Protein AF-A0AAP6AZI1-F1 (afdb_monomer_lite)

Organism: Escherichia coli (NCBI:txid562)

Sequence (186 aa):
MKKYEYMSCFVRDVAAFRSNFESEELLKPLFNHDKGDTVEFVISVPEKRVEDYGDIVRKEFVDIIQSHVMTINNKLWKKYVKQAMTGATLYIGFDINTGEMVDPEDERDTILKSSRQEFVRTTTFDSFQPYYYVERLYSGAKEIGNINGFNVWFNKRGFYFYWNEETEFLIESWLTFPAYPYGWFK

Structure (mmCIF, N/CA/C/O backbone):
data_AF-A0AAP6AZI1-F1
#
_entry.id   AF-A0AAP6AZI1-F1
#
loop_
_atom_site.group_PDB
_atom_site.id
_atom_site.type_symbol
_atom_site.label_atom_id
_atom_site.label_alt_id
_atom_site.label_comp_id
_atom_site.label_asym_id
_atom_site.label_entity_id
_atom_site.label_seq_id
_atom_site.pdbx_PDB_ins_code
_atom_site.Cartn_x
_atom_site.Cartn_y
_atom_site.Cartn_z
_atom_site.occupancy
_atom_site.B_iso_or_equiv
_atom_site.auth_seq_id
_atom_site.auth_comp_id
_atom_site.auth_asym_id
_atom_site.auth_atom_id
_atom_site.pdbx_PDB_model_num
ATOM 1 N N . MET A 1 1 ? 38.713 -16.487 -4.602 1.00 37.03 1 MET A N 1
ATOM 2 C CA . MET A 1 1 ? 37.645 -15.496 -4.850 1.00 37.03 1 MET A CA 1
ATOM 3 C C . MET A 1 1 ? 37.935 -14.862 -6.206 1.00 37.03 1 MET A C 1
ATOM 5 O O . MET A 1 1 ? 38.980 -14.238 -6.334 1.00 37.03 1 MET A O 1
ATOM 9 N N . LYS A 1 2 ? 37.132 -15.134 -7.245 1.00 36.94 2 LYS A N 1
ATOM 10 C CA . LYS A 1 2 ? 37.328 -14.507 -8.565 1.00 36.94 2 LYS A CA 1
ATOM 11 C C . LYS A 1 2 ? 36.774 -13.081 -8.498 1.00 36.94 2 LYS A C 1
ATOM 13 O O . LYS A 1 2 ? 35.654 -12.889 -8.039 1.00 36.94 2 LYS A O 1
ATOM 18 N N . LYS A 1 3 ? 37.589 -12.097 -8.876 1.00 38.88 3 LYS A N 1
ATOM 19 C CA . LYS A 1 3 ? 37.190 -10.690 -8.996 1.00 38.88 3 LYS A CA 1
ATOM 20 C C . LYS A 1 3 ? 36.576 -10.530 -10.387 1.00 38.88 3 LYS A C 1
ATOM 22 O O . LYS A 1 3 ? 37.264 -10.804 -11.364 1.00 38.88 3 LYS A O 1
ATOM 27 N N . TYR A 1 4 ? 35.302 -10.164 -10.464 1.00 46.62 4 TYR A N 1
ATOM 28 C CA . TYR A 1 4 ? 34.642 -9.851 -11.730 1.00 46.62 4 TYR A CA 1
ATOM 29 C C . TYR A 1 4 ? 34.800 -8.353 -11.998 1.00 46.62 4 TYR A C 1
ATOM 31 O O . TYR A 1 4 ? 34.531 -7.539 -11.114 1.00 46.62 4 TYR A O 1
ATOM 39 N N . GLU A 1 5 ? 35.276 -7.998 -13.189 1.00 47.28 5 GLU A N 1
ATOM 40 C CA . GLU A 1 5 ? 35.296 -6.618 -13.675 1.00 47.28 5 GLU A CA 1
ATOM 41 C C . GLU A 1 5 ? 34.041 -6.401 -14.520 1.00 47.28 5 GLU A C 1
ATOM 43 O O . GLU A 1 5 ? 33.834 -7.084 -15.521 1.00 47.28 5 GLU A O 1
ATOM 48 N N . TYR A 1 6 ? 33.176 -5.484 -14.088 1.00 52.47 6 TYR A N 1
ATOM 49 C CA . TYR A 1 6 ? 31.948 -5.148 -14.803 1.00 52.47 6 TYR A CA 1
ATOM 50 C C . TYR A 1 6 ? 32.219 -4.010 -15.788 1.00 52.47 6 TYR A C 1
ATOM 52 O O . TYR A 1 6 ? 32.852 -3.014 -15.434 1.00 52.47 6 TYR A O 1
ATOM 60 N N . MET A 1 7 ? 31.716 -4.143 -17.015 1.00 52.38 7 MET A N 1
ATOM 61 C CA . MET A 1 7 ? 31.763 -3.098 -18.038 1.00 52.38 7 MET A CA 1
ATOM 62 C C . MET A 1 7 ? 30.334 -2.741 -18.443 1.00 52.38 7 MET A C 1
ATOM 64 O O . MET A 1 7 ? 29.578 -3.602 -18.883 1.00 52.38 7 MET A O 1
ATOM 68 N N . SER A 1 8 ? 29.969 -1.470 -18.298 1.00 54.22 8 SER A N 1
ATOM 69 C CA . SER A 1 8 ? 28.680 -0.954 -18.762 1.00 54.22 8 SER A CA 1
ATOM 70 C C . SER A 1 8 ? 28.819 -0.483 -20.211 1.00 54.22 8 SER A C 1
ATOM 72 O O . SER A 1 8 ? 29.604 0.424 -20.490 1.00 54.22 8 SER A O 1
ATOM 74 N N . CYS A 1 9 ? 28.056 -1.074 -21.133 1.00 61.12 9 CYS A N 1
ATOM 75 C CA . CYS A 1 9 ? 28.061 -0.716 -22.555 1.00 61.12 9 CYS A CA 1
ATOM 76 C C . CYS A 1 9 ? 26.711 -0.115 -22.971 1.00 61.12 9 CYS A C 1
ATOM 78 O O . CYS A 1 9 ? 25.653 -0.631 -22.618 1.00 61.12 9 CYS A O 1
ATOM 80 N N . PHE A 1 10 ? 26.741 0.966 -23.757 1.00 55.75 10 PHE A N 1
ATOM 81 C CA . PHE A 1 10 ? 25.534 1.571 -24.324 1.00 55.75 10 PHE A CA 1
ATOM 82 C C . PHE A 1 10 ? 25.151 0.877 -25.632 1.00 55.75 10 PHE A C 1
ATOM 84 O O . PHE A 1 10 ? 25.902 0.922 -26.609 1.00 55.75 10 PHE A O 1
ATOM 91 N N . VAL A 1 11 ? 23.958 0.282 -25.673 1.00 60.56 11 VAL A N 1
ATOM 92 C CA . VAL A 1 11 ? 23.399 -0.303 -26.897 1.00 60.56 11 VAL A CA 1
ATOM 93 C C . VAL A 1 11 ? 22.875 0.819 -27.791 1.00 60.56 11 VAL A C 1
ATOM 95 O O . VAL A 1 11 ? 21.913 1.500 -27.445 1.00 60.56 11 VAL A O 1
ATOM 98 N N . ARG A 1 12 ? 23.518 1.025 -28.946 1.00 53.78 12 ARG A N 1
ATOM 99 C CA . ARG A 1 12 ? 23.125 2.069 -29.910 1.00 53.78 12 ARG A CA 1
ATOM 100 C C . ARG A 1 12 ? 21.928 1.677 -30.776 1.00 53.78 12 ARG A C 1
ATOM 102 O O . ARG A 1 12 ? 21.148 2.548 -31.140 1.00 53.78 12 ARG A O 1
ATOM 109 N N . ASP A 1 13 ? 21.784 0.390 -31.086 1.00 65.25 13 ASP A N 1
ATOM 110 C CA . ASP A 1 13 ? 20.680 -0.146 -31.886 1.00 65.25 13 ASP A CA 1
ATOM 111 C C . ASP A 1 13 ? 19.947 -1.241 -31.106 1.00 65.25 13 ASP A C 1
ATOM 113 O O . ASP A 1 13 ? 20.343 -2.408 -31.066 1.00 65.25 13 ASP A O 1
ATOM 117 N N . VAL A 1 14 ? 18.870 -0.829 -30.440 1.00 60.31 14 VAL A N 1
ATOM 118 C CA . VAL A 1 14 ? 18.062 -1.701 -29.582 1.00 60.31 14 VAL 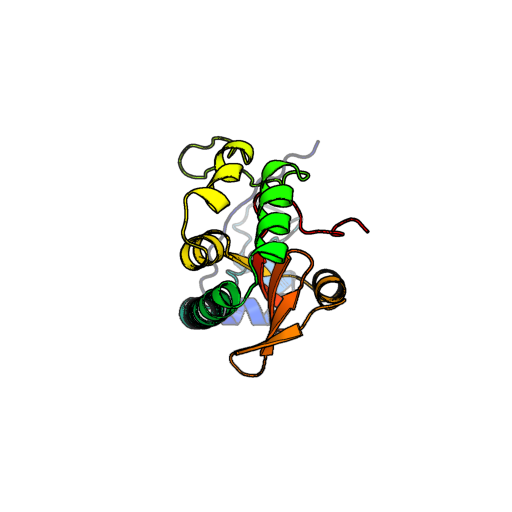A CA 1
ATOM 119 C C . VAL A 1 14 ? 17.288 -2.739 -30.401 1.00 60.31 14 VAL A C 1
ATOM 121 O O . VAL A 1 14 ? 17.044 -3.840 -29.910 1.00 60.31 14 VAL A O 1
ATOM 124 N N . ALA A 1 15 ? 16.901 -2.420 -31.640 1.00 61.66 15 ALA A N 1
ATOM 125 C CA . ALA A 1 15 ? 16.131 -3.331 -32.484 1.00 61.66 15 ALA A CA 1
ATOM 126 C C . ALA A 1 15 ? 17.011 -4.483 -32.981 1.00 61.66 15 ALA A C 1
ATOM 128 O O . ALA A 1 15 ? 16.641 -5.650 -32.824 1.00 61.66 15 ALA A O 1
ATOM 129 N N . ALA A 1 16 ? 18.207 -4.160 -33.482 1.00 67.12 16 ALA A N 1
ATOM 130 C CA . ALA A 1 16 ? 19.197 -5.158 -33.865 1.00 67.12 16 ALA A CA 1
ATOM 131 C C . ALA A 1 16 ? 19.613 -6.014 -32.661 1.00 67.12 16 ALA A C 1
ATOM 133 O O . ALA A 1 16 ? 19.648 -7.239 -32.756 1.00 67.12 16 ALA A O 1
ATOM 134 N N . PHE A 1 17 ? 19.843 -5.398 -31.499 1.00 68.25 17 PHE A N 1
ATOM 135 C CA . PHE A 1 17 ? 20.176 -6.128 -30.278 1.00 68.25 17 PHE A CA 1
ATOM 136 C C . PHE A 1 17 ? 19.091 -7.144 -29.880 1.00 68.25 17 PHE A C 1
ATOM 138 O O . PHE A 1 17 ? 19.393 -8.316 -29.673 1.00 68.25 17 PHE A O 1
ATOM 145 N N . ARG A 1 18 ? 17.816 -6.733 -29.847 1.00 65.00 18 ARG A N 1
ATOM 146 C CA . ARG A 1 18 ? 16.692 -7.626 -29.506 1.00 65.00 18 ARG A CA 1
ATOM 147 C C . ARG A 1 18 ? 16.564 -8.807 -30.459 1.00 65.00 18 ARG A C 1
ATOM 149 O O . ARG A 1 18 ? 16.303 -9.913 -30.004 1.00 65.00 18 ARG A O 1
ATOM 156 N N . SER A 1 19 ? 16.772 -8.588 -31.757 1.00 75.31 19 SER A N 1
ATOM 157 C CA . SER A 1 19 ? 16.692 -9.666 -32.753 1.00 75.31 19 SER A CA 1
ATOM 158 C C . SER A 1 19 ? 17.773 -10.741 -32.589 1.00 75.31 19 SER A C 1
ATOM 160 O O . SER A 1 19 ? 17.609 -11.843 -33.101 1.00 75.31 19 SER A O 1
ATOM 162 N N . ASN A 1 20 ? 18.848 -10.435 -31.855 1.00 71.62 20 ASN A N 1
ATOM 163 C CA . ASN A 1 20 ? 20.018 -11.296 -31.697 1.00 71.62 20 ASN A CA 1
ATOM 164 C C . ASN A 1 20 ? 20.259 -11.740 -30.242 1.00 71.62 20 ASN A C 1
ATOM 166 O O . ASN A 1 20 ? 21.249 -12.416 -29.988 1.00 71.62 20 ASN A O 1
ATOM 170 N N . PHE A 1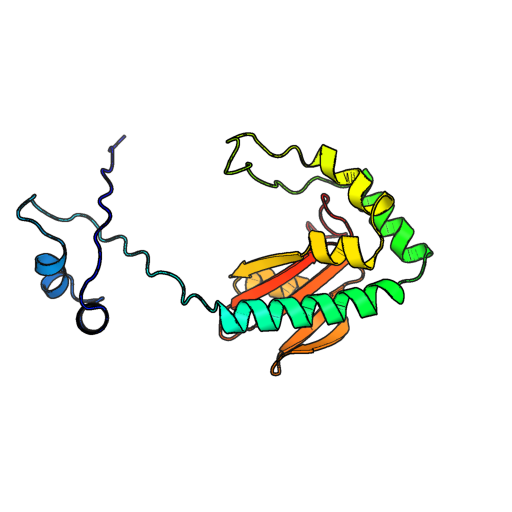 21 ? 19.381 -11.382 -29.295 1.00 68.44 21 PHE A N 1
ATOM 171 C CA . PHE A 1 21 ? 19.584 -11.517 -27.841 1.00 68.44 21 PHE A CA 1
ATOM 172 C C . PHE A 1 21 ? 19.914 -12.942 -27.357 1.00 68.44 21 PHE A C 1
ATOM 174 O O . PHE A 1 21 ? 20.555 -13.112 -26.325 1.00 68.44 21 PHE A O 1
ATOM 181 N N . GLU A 1 22 ? 19.520 -13.967 -28.109 1.00 63.66 22 GLU A N 1
ATOM 182 C CA . GLU A 1 22 ? 19.756 -15.378 -27.767 1.00 63.66 22 GLU A CA 1
ATOM 183 C C . GLU A 1 22 ? 20.881 -16.024 -28.593 1.00 63.66 22 GLU A C 1
ATOM 185 O O . GLU A 1 22 ? 21.173 -17.208 -28.441 1.00 63.66 22 GLU A O 1
ATOM 190 N N . SER A 1 23 ? 21.531 -15.263 -29.477 1.00 72.12 23 SER A N 1
ATOM 191 C CA . SER A 1 23 ? 22.624 -15.748 -30.315 1.00 72.12 23 SER A CA 1
ATOM 192 C C . SER A 1 23 ? 23.944 -15.130 -29.875 1.00 72.12 23 SER A C 1
ATOM 194 O O . SER A 1 23 ? 24.319 -14.040 -30.301 1.00 72.12 23 SER A O 1
ATOM 196 N N . GLU A 1 24 ? 24.678 -15.857 -29.035 1.00 62.09 24 GLU A N 1
ATOM 197 C CA . GLU A 1 24 ? 25.991 -15.440 -28.528 1.00 62.09 24 GLU A CA 1
ATOM 198 C C . GLU A 1 24 ? 26.955 -15.041 -29.660 1.00 62.09 24 GLU A C 1
ATOM 200 O O . GLU A 1 24 ? 27.614 -14.006 -29.586 1.00 62.09 24 GLU A O 1
ATOM 205 N N . GLU A 1 25 ? 26.980 -15.816 -30.749 1.00 69.00 25 GLU A N 1
ATOM 206 C CA . GLU A 1 25 ? 27.804 -15.549 -31.936 1.00 69.00 25 GLU A CA 1
ATOM 207 C C . GLU A 1 25 ? 27.464 -14.211 -32.613 1.00 69.00 25 GLU A C 1
ATOM 209 O O . GLU A 1 25 ? 28.352 -13.539 -33.136 1.00 69.00 25 GLU A O 1
ATOM 214 N N . LEU A 1 26 ? 26.199 -13.784 -32.564 1.00 70.88 26 LEU A N 1
ATOM 215 C CA . LEU A 1 26 ? 25.750 -12.505 -33.122 1.00 70.88 26 LEU A CA 1
ATOM 216 C C . LEU A 1 26 ? 25.892 -11.345 -32.124 1.00 70.88 26 LEU A C 1
ATOM 218 O O . LEU A 1 26 ? 26.010 -10.192 -32.539 1.00 70.88 26 LEU A O 1
ATOM 222 N N . LEU A 1 27 ? 25.924 -11.630 -30.819 1.00 67.31 27 LEU A N 1
ATOM 223 C CA . LEU A 1 27 ? 26.146 -10.634 -29.769 1.00 67.31 27 LEU A CA 1
ATOM 224 C C . LEU A 1 27 ? 27.628 -10.305 -29.564 1.00 67.31 27 LEU A C 1
ATOM 226 O O . LEU A 1 27 ? 27.951 -9.153 -29.272 1.00 67.31 27 LEU A O 1
ATOM 230 N N . LYS A 1 28 ? 28.541 -11.268 -29.749 1.00 66.44 28 LYS A N 1
ATOM 231 C CA . LYS A 1 28 ? 29.993 -11.091 -29.553 1.00 66.44 28 LYS A CA 1
ATOM 232 C C . LYS A 1 28 ? 30.553 -9.818 -30.209 1.00 66.44 28 LYS A C 1
ATOM 234 O O . LYS A 1 28 ? 31.188 -9.047 -29.493 1.00 66.44 28 LYS A O 1
ATOM 239 N N . PRO A 1 29 ? 30.294 -9.507 -31.495 1.00 66.62 29 PRO A N 1
ATOM 240 C CA . PRO A 1 29 ? 30.834 -8.299 -32.128 1.00 66.62 29 PRO A CA 1
ATOM 241 C C . PRO A 1 29 ? 30.287 -6.984 -31.551 1.00 66.62 29 PRO A C 1
ATOM 243 O O . PRO A 1 29 ? 30.913 -5.940 -31.707 1.00 66.62 29 PRO A O 1
ATOM 246 N N . LEU A 1 30 ? 29.113 -7.008 -30.908 1.00 63.50 30 LEU A N 1
ATOM 247 C CA . LEU A 1 30 ? 28.467 -5.809 -30.360 1.00 63.50 30 LEU A CA 1
ATOM 248 C C . LEU A 1 30 ? 29.075 -5.369 -29.020 1.00 63.50 30 LEU A C 1
ATOM 250 O O . LEU A 1 30 ? 28.939 -4.204 -28.646 1.00 63.50 30 LEU A O 1
ATOM 254 N N . PHE A 1 31 ? 29.739 -6.285 -28.310 1.00 63.44 31 PHE A N 1
ATOM 255 C CA . PHE A 1 31 ? 30.246 -6.068 -26.950 1.00 63.44 31 PHE A CA 1
ATOM 256 C C . PHE A 1 31 ? 31.729 -6.423 -26.774 1.00 63.44 31 PHE A C 1
ATOM 258 O O . PHE A 1 31 ? 32.340 -6.014 -25.785 1.00 63.44 31 PHE A O 1
ATOM 265 N N . ASN A 1 32 ? 32.331 -7.169 -27.705 1.00 60.03 32 ASN A N 1
ATOM 266 C CA . ASN A 1 32 ? 33.747 -7.507 -27.659 1.00 60.03 32 ASN A CA 1
ATOM 267 C C . ASN A 1 32 ? 34.578 -6.429 -28.368 1.00 60.03 32 ASN A C 1
ATOM 269 O O . ASN A 1 32 ? 34.510 -6.260 -29.582 1.00 60.03 32 ASN A O 1
ATOM 273 N N . HIS A 1 33 ? 35.372 -5.694 -27.592 1.00 62.28 33 HIS A N 1
ATOM 274 C CA . HIS A 1 33 ? 36.296 -4.664 -28.075 1.00 62.28 33 HIS A CA 1
ATOM 275 C C . HIS A 1 33 ? 37.735 -5.201 -28.203 1.00 62.28 33 HIS A C 1
ATOM 277 O O . HIS A 1 33 ? 38.668 -4.547 -27.738 1.00 62.28 33 HIS A O 1
ATOM 283 N N . ASP A 1 34 ? 37.910 -6.411 -28.745 1.00 60.16 34 ASP A N 1
ATOM 284 C CA . ASP A 1 34 ? 39.195 -7.130 -28.833 1.00 60.16 34 ASP A CA 1
ATOM 285 C C . ASP A 1 34 ? 39.889 -7.352 -27.471 1.00 60.16 34 ASP A C 1
ATOM 287 O O . ASP A 1 34 ? 41.117 -7.374 -27.367 1.00 60.16 34 ASP A O 1
ATOM 291 N N . LYS A 1 35 ? 39.106 -7.517 -26.393 1.00 58.91 35 LYS A N 1
ATOM 292 C CA . LYS A 1 35 ? 39.626 -7.664 -25.016 1.00 58.91 35 LYS A CA 1
ATOM 293 C C . LYS A 1 35 ? 39.693 -9.111 -24.505 1.00 58.91 35 LYS A C 1
ATOM 295 O O . LYS A 1 35 ? 40.022 -9.317 -23.338 1.00 58.91 35 LYS A O 1
ATOM 300 N N . GLY A 1 36 ? 39.430 -10.101 -25.360 1.00 60.88 36 GLY A N 1
ATOM 301 C CA . GLY A 1 36 ? 39.500 -11.533 -25.034 1.00 60.88 36 GLY A CA 1
ATOM 302 C C . GLY A 1 36 ? 38.137 -12.233 -25.015 1.00 60.88 36 GLY A C 1
ATOM 303 O O . GLY A 1 36 ? 37.149 -11.696 -25.518 1.00 60.88 36 GLY A O 1
ATOM 304 N N . ASP A 1 37 ? 38.101 -13.448 -24.460 1.00 56.72 37 ASP A N 1
ATOM 305 C CA . ASP A 1 37 ? 36.894 -14.283 -24.401 1.00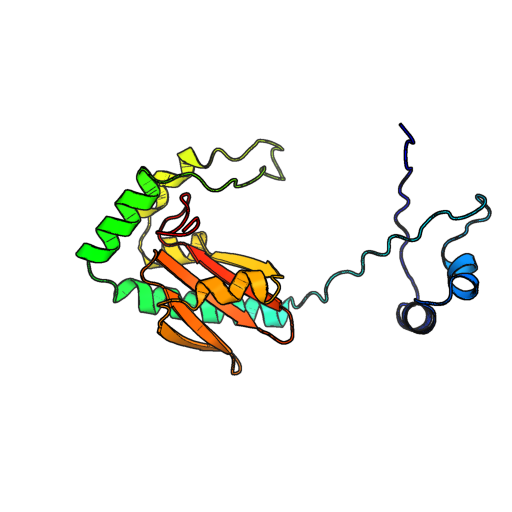 56.72 37 ASP A CA 1
ATOM 306 C C . ASP A 1 37 ? 35.881 -13.755 -23.373 1.00 56.72 37 ASP A C 1
ATOM 308 O O . ASP A 1 37 ? 36.225 -13.421 -22.236 1.00 56.72 37 ASP A O 1
ATOM 312 N N . THR A 1 38 ? 34.606 -13.700 -23.764 1.00 56.91 38 THR A N 1
ATOM 313 C CA . THR A 1 38 ? 33.499 -13.326 -22.875 1.00 56.91 38 THR A CA 1
ATOM 314 C C . THR A 1 38 ? 33.003 -14.551 -22.109 1.00 56.91 38 THR A C 1
ATOM 316 O O . THR A 1 38 ? 32.693 -15.572 -22.712 1.00 56.91 38 THR A O 1
ATOM 319 N N . VAL A 1 39 ? 32.925 -14.455 -20.777 1.00 56.28 39 VAL A N 1
ATOM 320 C CA . VAL A 1 39 ? 32.472 -15.561 -19.906 1.00 56.28 39 VAL A CA 1
ATOM 321 C C . VAL A 1 39 ? 30.961 -15.508 -19.648 1.00 56.28 39 VAL A C 1
ATOM 323 O O . VAL A 1 39 ? 30.342 -16.554 -19.485 1.00 56.28 39 VAL A O 1
ATOM 326 N N . GLU A 1 40 ? 30.368 -14.310 -19.606 1.00 53.94 40 GLU A N 1
ATOM 327 C CA . GLU A 1 40 ? 28.937 -14.095 -19.353 1.00 53.94 40 GLU A CA 1
ATOM 328 C C . GLU A 1 40 ? 28.503 -12.706 -19.857 1.00 53.94 40 GLU A C 1
ATOM 330 O O . GLU A 1 40 ? 29.272 -11.745 -19.766 1.00 53.94 40 GLU A O 1
ATOM 335 N N . PHE A 1 41 ? 27.273 -12.590 -20.368 1.00 56.69 41 PHE A N 1
ATOM 336 C CA . PHE A 1 41 ? 26.642 -11.312 -20.705 1.00 56.69 41 PHE A CA 1
ATOM 337 C C . PHE A 1 41 ? 25.584 -10.972 -19.654 1.00 56.69 41 PHE A C 1
ATOM 339 O O . PHE A 1 41 ? 24.577 -11.665 -19.539 1.00 56.69 41 PHE A O 1
ATOM 346 N N . VAL A 1 42 ? 25.777 -9.874 -18.921 1.00 50.94 42 VAL A N 1
ATOM 347 C CA . VAL A 1 42 ? 24.740 -9.301 -18.052 1.00 50.94 42 VAL A CA 1
ATOM 348 C C . VAL A 1 42 ? 24.160 -8.089 -18.762 1.00 50.94 42 VAL A C 1
ATOM 350 O O . VAL A 1 42 ? 24.805 -7.046 -18.858 1.00 50.94 42 VAL A O 1
ATOM 353 N N . ILE A 1 43 ? 22.945 -8.229 -19.288 1.00 57.56 43 ILE A N 1
ATOM 354 C CA . ILE A 1 43 ? 22.229 -7.131 -19.935 1.00 57.56 43 ILE A CA 1
ATOM 355 C C . ILE A 1 43 ? 21.137 -6.637 -18.993 1.00 57.56 43 ILE A C 1
ATOM 357 O O . ILE A 1 43 ? 20.109 -7.283 -18.808 1.00 57.56 43 ILE A O 1
ATOM 361 N N . SER A 1 44 ? 21.341 -5.445 -18.446 1.00 47.94 44 SER A N 1
ATOM 362 C CA . SER A 1 44 ? 20.293 -4.661 -17.803 1.00 47.94 44 SER A CA 1
ATOM 363 C C . SER A 1 44 ? 19.586 -3.826 -18.869 1.00 47.94 44 SER A C 1
ATOM 365 O O . SER A 1 44 ? 20.117 -2.814 -19.334 1.00 47.94 44 SER A O 1
ATOM 367 N N . VAL A 1 45 ? 18.399 -4.254 -19.291 1.00 47.09 45 VAL A N 1
ATOM 368 C CA . VAL A 1 45 ? 17.517 -3.390 -20.081 1.00 47.09 45 VAL A CA 1
ATOM 369 C C . VAL A 1 45 ? 16.949 -2.359 -19.106 1.00 47.09 45 VAL A C 1
ATOM 371 O O . VAL A 1 45 ? 16.508 -2.771 -18.033 1.00 47.09 45 VAL A O 1
ATOM 374 N N . PRO A 1 46 ? 16.951 -1.047 -19.412 1.00 43.22 46 PRO A N 1
ATOM 375 C CA . PRO A 1 46 ? 16.128 -0.132 -18.643 1.00 43.22 46 PRO A CA 1
ATOM 376 C C . PRO A 1 46 ? 14.707 -0.674 -18.731 1.00 43.22 46 PRO A C 1
ATOM 378 O O . PRO A 1 46 ? 14.138 -0.763 -19.826 1.00 43.22 46 PRO A O 1
ATOM 381 N N . GLU A 1 47 ? 14.184 -1.107 -17.584 1.00 45.62 47 GLU A N 1
ATOM 382 C CA . GLU A 1 47 ? 12.769 -1.379 -17.387 1.00 45.62 47 GLU A CA 1
ATOM 383 C C . GLU A 1 47 ? 12.032 -0.272 -18.123 1.00 45.62 47 GLU A C 1
ATOM 385 O O . GLU A 1 47 ? 12.430 0.893 -17.990 1.00 45.62 4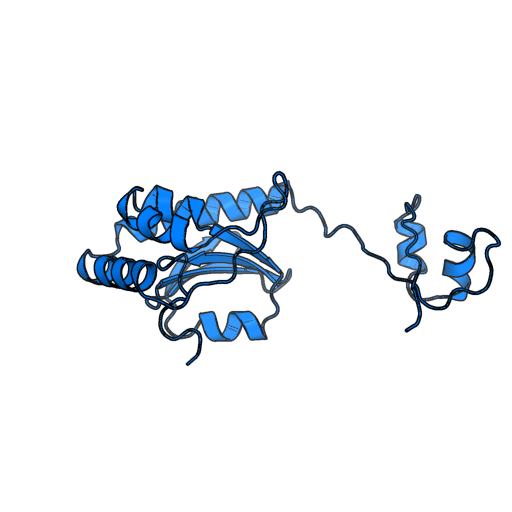7 GLU A O 1
ATOM 390 N N . LYS A 1 48 ? 11.076 -0.628 -19.000 1.00 41.25 48 LYS A N 1
ATOM 391 C CA . LYS A 1 48 ? 10.248 0.362 -19.698 1.00 41.25 48 LYS A CA 1
ATOM 392 C C . LYS A 1 48 ? 9.922 1.413 -18.653 1.00 41.25 48 LYS A C 1
ATOM 394 O O . LYS A 1 48 ? 9.208 1.106 -17.706 1.00 41.25 48 LYS A O 1
ATOM 399 N N . ARG A 1 49 ? 10.494 2.610 -18.782 1.00 44.31 49 ARG A N 1
ATOM 400 C CA . ARG A 1 49 ? 10.122 3.701 -17.909 1.00 44.31 49 ARG A CA 1
ATOM 401 C C . ARG A 1 49 ? 8.717 4.035 -18.332 1.00 44.31 49 ARG A C 1
ATOM 403 O O . ARG A 1 49 ? 8.477 4.714 -19.324 1.00 44.31 49 ARG A O 1
ATOM 410 N N . VAL A 1 50 ? 7.788 3.439 -17.610 1.00 48.47 50 VAL A N 1
ATOM 411 C CA . VAL A 1 50 ? 6.382 3.759 -17.616 1.00 48.47 50 VAL A CA 1
ATOM 412 C C . VAL A 1 50 ? 6.250 5.118 -16.913 1.00 48.47 50 VAL A C 1
ATOM 414 O O . VAL A 1 50 ? 5.501 5.239 -15.960 1.00 48.47 50 VAL A O 1
ATOM 417 N N . GLU A 1 51 ? 7.042 6.123 -17.306 1.00 49.66 51 GLU A N 1
ATOM 418 C CA . GLU A 1 51 ? 7.093 7.421 -16.620 1.00 49.66 51 GLU A CA 1
ATOM 419 C C . GLU A 1 51 ? 5.711 8.087 -16.671 1.00 49.66 51 GLU A C 1
ATOM 421 O O . GLU A 1 51 ? 5.288 8.660 -15.681 1.00 49.66 51 GLU A O 1
ATOM 426 N N . ASP A 1 52 ? 4.920 7.859 -17.727 1.00 51.94 52 ASP A N 1
ATOM 427 C CA . ASP A 1 52 ? 3.542 8.361 -17.776 1.00 51.94 52 ASP A CA 1
ATOM 428 C C . ASP A 1 52 ? 2.521 7.436 -17.087 1.00 51.94 52 ASP A C 1
ATOM 430 O O . ASP A 1 52 ? 1.656 7.901 -16.349 1.00 51.94 52 ASP A O 1
ATOM 434 N N . TYR A 1 53 ? 2.577 6.116 -17.302 1.00 56.53 53 TYR A N 1
ATOM 435 C CA . TYR A 1 53 ? 1.545 5.209 -16.766 1.00 56.53 53 TYR A CA 1
ATOM 436 C C . TYR A 1 53 ? 1.784 4.823 -15.296 1.00 56.53 53 TYR A C 1
ATOM 438 O O . TYR A 1 53 ? 0.818 4.663 -14.561 1.00 56.53 53 TYR A O 1
ATOM 446 N N . GLY A 1 54 ? 3.031 4.756 -14.825 1.00 61.62 54 GLY A N 1
ATOM 447 C CA . GLY A 1 54 ? 3.366 4.565 -13.415 1.00 61.62 54 GLY A CA 1
ATOM 448 C C . GLY A 1 54 ? 2.930 5.766 -12.584 1.00 61.62 54 GLY A C 1
ATOM 449 O O . GLY A 1 54 ? 2.299 5.584 -11.546 1.00 61.62 54 GLY A O 1
ATOM 450 N N . ASP A 1 55 ? 3.146 6.983 -13.089 1.00 75.69 55 ASP A N 1
ATOM 451 C CA . ASP A 1 55 ? 2.726 8.213 -12.415 1.00 75.69 55 ASP A CA 1
ATOM 452 C C . ASP A 1 55 ? 1.200 8.372 -12.394 1.00 75.69 55 ASP A C 1
ATOM 454 O O . ASP A 1 55 ? 0.636 8.744 -11.361 1.00 75.69 55 ASP A O 1
ATOM 458 N N . ILE A 1 56 ? 0.506 8.028 -13.490 1.00 82.31 56 ILE A N 1
ATOM 459 C CA . ILE A 1 56 ? -0.966 8.021 -13.536 1.00 82.31 56 ILE A CA 1
ATOM 460 C C . ILE A 1 56 ? -1.534 6.981 -12.564 1.00 82.31 56 ILE A C 1
ATOM 462 O O . ILE A 1 56 ? -2.358 7.326 -11.717 1.00 82.31 56 ILE A O 1
ATOM 466 N N . VAL A 1 57 ? -1.067 5.728 -12.630 1.00 89.62 57 VAL A N 1
ATOM 467 C CA . VAL A 1 57 ? -1.552 4.653 -11.748 1.00 89.62 57 VAL A CA 1
ATOM 468 C C . VAL A 1 57 ? -1.238 4.968 -10.287 1.00 89.62 57 VAL A C 1
ATOM 470 O O . VAL A 1 57 ? -2.102 4.795 -9.431 1.00 89.62 57 VAL A O 1
ATOM 473 N N . ARG A 1 58 ? -0.045 5.493 -9.983 1.00 91.44 58 ARG A N 1
ATOM 474 C CA . ARG A 1 58 ? 0.327 5.908 -8.624 1.00 91.44 58 ARG A CA 1
ATOM 475 C C . ARG A 1 58 ? -0.579 7.014 -8.112 1.00 91.44 58 ARG A C 1
ATOM 477 O O . ARG A 1 58 ? -1.032 6.937 -6.972 1.00 91.44 58 ARG A O 1
ATOM 484 N N . LYS A 1 59 ? -0.852 8.030 -8.929 1.00 93.88 59 LYS A N 1
ATOM 485 C CA . LYS A 1 59 ? -1.739 9.128 -8.546 1.00 93.88 59 LYS A CA 1
ATOM 486 C C . LYS A 1 59 ? -3.149 8.620 -8.245 1.00 93.88 59 LYS A C 1
ATOM 488 O O . LYS A 1 59 ? -3.664 8.899 -7.168 1.00 93.88 59 LYS A O 1
ATOM 493 N N . GLU A 1 60 ? -3.739 7.834 -9.144 1.00 96.38 60 GLU A N 1
ATOM 494 C CA . GLU A 1 60 ? -5.082 7.276 -8.940 1.00 96.38 60 GLU A CA 1
ATOM 495 C C . GLU A 1 60 ? -5.138 6.350 -7.718 1.00 96.38 60 GLU A C 1
ATOM 497 O O . GLU A 1 60 ? -6.076 6.418 -6.921 1.00 96.38 60 GLU A O 1
ATOM 502 N N . PHE A 1 61 ? -4.104 5.531 -7.514 1.00 97.75 61 PHE A N 1
ATOM 503 C CA . PHE A 1 61 ? -3.976 4.693 -6.327 1.00 97.75 61 PHE A CA 1
ATOM 504 C C . PHE A 1 61 ? -3.964 5.534 -5.048 1.00 97.75 61 PHE A C 1
ATOM 506 O O . PHE A 1 61 ? -4.733 5.254 -4.125 1.00 97.75 61 PHE A O 1
ATOM 513 N N . VAL A 1 62 ? -3.142 6.588 -5.003 1.00 97.38 62 VAL A N 1
ATOM 514 C CA . VAL A 1 62 ? -3.070 7.520 -3.869 1.00 97.38 62 VAL A CA 1
ATOM 515 C C . VAL A 1 62 ? -4.429 8.180 -3.617 1.00 97.38 62 VAL A C 1
ATOM 517 O O . VAL A 1 62 ? -4.889 8.187 -2.474 1.00 97.38 62 VAL A O 1
ATOM 520 N N . ASP A 1 63 ? -5.111 8.664 -4.655 1.00 97.88 63 ASP A N 1
ATOM 521 C CA . ASP A 1 63 ? -6.423 9.312 -4.532 1.00 97.88 63 ASP A CA 1
ATOM 522 C C . ASP A 1 63 ? -7.477 8.356 -3.929 1.00 97.88 63 ASP A C 1
ATOM 524 O O . ASP A 1 63 ? -8.245 8.727 -3.024 1.00 97.88 63 ASP A O 1
ATOM 528 N N . ILE A 1 64 ? -7.475 7.088 -4.361 1.00 98.62 64 ILE A N 1
ATOM 529 C CA . ILE A 1 64 ? -8.363 6.037 -3.841 1.00 98.62 64 ILE A CA 1
ATOM 530 C C . ILE A 1 64 ? -8.069 5.749 -2.363 1.00 98.62 64 ILE A C 1
ATOM 532 O O . ILE A 1 64 ? -8.987 5.762 -1.533 1.00 98.62 64 ILE A O 1
ATOM 536 N N . ILE A 1 65 ? -6.807 5.513 -1.990 1.00 98.50 65 ILE A N 1
ATOM 537 C CA . ILE A 1 65 ? -6.466 5.152 -0.603 1.00 98.50 65 ILE A CA 1
ATOM 538 C C . ILE A 1 65 ? -6.618 6.338 0.357 1.00 98.50 65 ILE A C 1
ATOM 540 O O . ILE A 1 65 ? -7.002 6.136 1.513 1.00 98.50 65 ILE A O 1
ATOM 544 N N . GLN A 1 66 ? -6.387 7.572 -0.103 1.00 98.38 66 GLN A N 1
ATOM 545 C CA . GLN A 1 66 ? -6.640 8.787 0.674 1.00 98.38 66 GLN A CA 1
ATOM 546 C C . GLN A 1 66 ? -8.132 8.970 0.953 1.00 98.38 66 GLN A C 1
ATOM 548 O O . GLN A 1 66 ? -8.513 9.357 2.059 1.00 98.38 66 GLN A O 1
ATOM 553 N N . SER A 1 67 ? -8.992 8.634 -0.006 1.00 98.38 67 SER A N 1
ATOM 554 C CA . SER A 1 67 ? -10.440 8.637 0.210 1.00 98.38 67 SER A CA 1
ATOM 555 C C . SER A 1 67 ? -10.855 7.522 1.175 1.00 98.38 67 SER A C 1
ATOM 557 O O . SER A 1 67 ? -11.582 7.757 2.145 1.00 98.38 67 SER A O 1
ATOM 559 N N . HIS A 1 68 ? -10.337 6.307 0.980 1.00 98.56 68 HIS A N 1
ATOM 560 C CA . HIS A 1 68 ? -10.702 5.158 1.804 1.00 98.56 68 HIS A CA 1
ATOM 561 C C . HIS A 1 68 ? -10.220 5.283 3.262 1.00 98.56 68 HIS A C 1
ATOM 563 O O . HIS A 1 68 ? -10.972 4.957 4.185 1.00 98.56 68 HIS A O 1
ATOM 569 N N . VAL A 1 69 ? -9.004 5.780 3.523 1.00 98.31 69 VAL A N 1
ATOM 570 C CA . VAL A 1 69 ? -8.435 5.854 4.888 1.00 98.31 69 VAL A CA 1
ATOM 571 C C . VAL A 1 69 ? -9.255 6.742 5.834 1.00 98.31 69 VAL A C 1
ATOM 573 O O . VAL A 1 69 ? -9.274 6.523 7.051 1.00 98.31 69 VAL A O 1
ATOM 576 N N . MET A 1 70 ? -10.004 7.699 5.286 1.00 98.06 70 MET A N 1
ATOM 577 C CA . MET A 1 70 ? -10.924 8.543 6.051 1.00 98.06 70 MET A CA 1
ATOM 578 C C . MET A 1 70 ? -12.169 7.785 6.526 1.00 98.06 70 MET A C 1
ATOM 580 O O . MET A 1 70 ? -12.759 8.145 7.543 1.00 98.06 70 MET A O 1
ATOM 584 N N . THR A 1 71 ? -12.529 6.686 5.859 1.00 97.75 71 THR A N 1
ATOM 585 C CA . THR A 1 71 ? -13.663 5.826 6.240 1.00 97.75 71 THR A CA 1
ATOM 586 C C . THR A 1 71 ? -13.297 4.804 7.327 1.00 97.75 71 THR A C 1
ATOM 588 O O . THR A 1 71 ? -14.167 4.207 7.968 1.00 97.75 71 THR A O 1
ATOM 591 N N . ILE A 1 72 ? -11.999 4.606 7.588 1.00 97.88 72 ILE A N 1
ATOM 592 C CA . ILE A 1 72 ? -11.511 3.694 8.625 1.00 97.88 72 ILE A CA 1
ATOM 593 C C . ILE A 1 72 ? -11.899 4.221 10.009 1.00 97.88 72 ILE A C 1
ATOM 595 O O . ILE A 1 72 ? -11.512 5.309 10.432 1.00 97.88 72 ILE A O 1
ATOM 599 N N . ASN A 1 73 ? -12.635 3.422 10.779 1.00 97.12 73 ASN A N 1
ATOM 600 C CA . ASN A 1 73 ? -13.035 3.830 12.124 1.00 97.12 73 ASN A CA 1
ATOM 601 C C . ASN A 1 73 ? -11.836 3.958 13.087 1.00 97.12 73 ASN A C 1
ATOM 603 O O . ASN A 1 73 ? -10.814 3.278 12.966 1.00 97.12 73 ASN A O 1
ATOM 607 N N . ASN A 1 74 ? -12.009 4.779 14.126 1.00 96.81 74 ASN A N 1
ATOM 608 C CA . ASN A 1 74 ? -10.959 5.078 15.104 1.00 96.81 74 ASN A CA 1
ATOM 609 C C . ASN A 1 74 ? -10.457 3.850 15.877 1.00 96.81 74 ASN A C 1
ATOM 611 O O . ASN A 1 74 ? -9.300 3.822 16.290 1.00 96.81 74 ASN A O 1
ATOM 615 N N . LYS A 1 75 ? -11.296 2.826 16.084 1.00 97.69 75 LYS A N 1
ATOM 616 C CA . LYS A 1 75 ? -10.879 1.597 16.777 1.00 97.69 75 LYS A CA 1
ATOM 617 C C . LYS A 1 75 ? -9.866 0.819 15.942 1.00 97.69 75 LYS A C 1
ATOM 619 O O . LYS A 1 75 ? -8.901 0.302 16.496 1.00 97.69 75 LYS A O 1
ATOM 624 N N . LEU A 1 76 ? -10.087 0.730 14.634 1.00 97.31 76 LEU A N 1
ATOM 625 C CA . LEU A 1 76 ? -9.170 0.073 13.712 1.00 97.31 76 LEU A CA 1
ATOM 626 C C . LEU A 1 76 ? -7.903 0.911 13.510 1.00 97.31 76 LEU A C 1
ATOM 628 O O . LEU A 1 76 ? -6.813 0.367 13.635 1.00 97.31 76 LEU A O 1
ATOM 632 N N . TRP A 1 77 ? -8.036 2.230 13.343 1.00 97.94 77 TRP A N 1
ATOM 633 C CA . TRP A 1 77 ? -6.887 3.140 13.256 1.00 97.94 77 TRP A CA 1
ATOM 634 C C . TRP A 1 77 ? -5.944 3.020 14.462 1.00 97.94 77 TRP A C 1
ATOM 636 O O . TRP A 1 77 ? -4.739 2.866 14.299 1.00 97.94 77 TRP A O 1
ATOM 646 N N . LYS A 1 78 ? -6.490 2.977 15.687 1.00 97.62 78 LYS A N 1
ATOM 647 C CA . LYS A 1 78 ? -5.695 2.777 16.913 1.00 97.62 78 LYS A CA 1
ATOM 648 C C . LYS A 1 78 ? -4.892 1.472 16.916 1.00 97.62 78 LYS A C 1
ATOM 650 O O . LYS A 1 78 ? -3.844 1.418 17.553 1.00 97.62 78 LYS A O 1
ATOM 655 N N . LYS A 1 79 ? -5.363 0.421 16.234 1.00 97.69 79 LYS A N 1
ATOM 656 C CA . LYS A 1 79 ? -4.582 -0.816 16.081 1.00 97.69 79 LYS A CA 1
ATOM 657 C C . LYS A 1 79 ? -3.375 -0.581 15.182 1.00 97.69 79 LYS A C 1
ATOM 659 O O . LYS A 1 79 ? -2.280 -0.975 15.552 1.00 97.69 79 LYS A O 1
ATOM 664 N N . TYR A 1 80 ? -3.562 0.102 14.058 1.00 97.62 80 TYR A N 1
ATOM 665 C CA . TYR A 1 80 ? -2.462 0.418 13.151 1.00 97.62 80 TYR A CA 1
ATOM 666 C C . TYR A 1 80 ? -1.404 1.294 13.809 1.00 97.62 80 TYR A C 1
ATOM 668 O O . TYR A 1 80 ? -0.236 0.940 13.758 1.00 97.62 80 TYR A O 1
ATOM 676 N N . VAL A 1 81 ? -1.821 2.324 14.553 1.00 97.00 81 VAL A N 1
ATOM 677 C CA . VAL A 1 81 ? -0.918 3.127 15.393 1.00 97.00 81 VAL A CA 1
ATOM 678 C C . VAL A 1 81 ? -0.137 2.241 16.359 1.00 97.00 81 VAL A C 1
ATOM 680 O O . VAL A 1 81 ? 1.082 2.311 16.407 1.00 97.00 81 VAL A O 1
ATOM 683 N N . LYS A 1 82 ? -0.810 1.350 17.099 1.00 96.81 82 LYS A N 1
ATOM 684 C CA . LYS A 1 82 ? -0.110 0.432 18.006 1.00 96.81 82 LYS A CA 1
ATOM 685 C C . LYS A 1 82 ? 0.920 -0.425 17.261 1.00 96.81 82 LYS A C 1
ATOM 687 O O . LYS A 1 82 ? 2.032 -0.577 17.750 1.00 96.81 82 LYS A O 1
ATOM 692 N N . GLN A 1 83 ? 0.560 -0.975 16.102 1.00 96.25 83 GLN A N 1
ATOM 693 C CA . GLN A 1 83 ? 1.471 -1.793 15.302 1.00 96.25 83 GLN A CA 1
ATOM 694 C C . GLN A 1 83 ? 2.659 -0.988 14.773 1.00 96.25 83 GLN A C 1
ATOM 696 O O . GLN A 1 83 ? 3.777 -1.469 14.882 1.00 96.25 83 GLN A O 1
ATOM 701 N N . ALA A 1 84 ? 2.441 0.227 14.274 1.00 94.88 84 ALA A N 1
ATOM 702 C CA . ALA A 1 84 ? 3.506 1.121 13.826 1.00 94.88 84 ALA A CA 1
ATOM 703 C C . ALA A 1 84 ? 4.494 1.450 14.952 1.00 94.88 84 ALA A C 1
ATOM 705 O O . ALA A 1 84 ? 5.698 1.462 14.726 1.00 94.88 84 ALA A O 1
ATOM 706 N N . MET A 1 85 ? 4.006 1.624 16.184 1.00 93.75 85 MET A N 1
ATOM 707 C CA . MET A 1 85 ? 4.857 1.956 17.332 1.00 93.75 85 MET A CA 1
ATOM 708 C C . MET A 1 85 ? 5.600 0.756 17.933 1.00 93.75 85 MET A C 1
ATOM 710 O O . MET A 1 85 ? 6.664 0.940 18.507 1.00 93.75 85 MET A O 1
ATOM 714 N N . THR A 1 86 ? 5.034 -0.457 17.882 1.00 93.56 86 THR A N 1
ATOM 715 C CA . THR A 1 86 ? 5.571 -1.609 18.645 1.00 93.56 86 THR A CA 1
ATOM 716 C C . THR A 1 86 ? 5.872 -2.846 17.807 1.00 93.56 86 THR A C 1
ATOM 718 O O . THR A 1 86 ? 6.297 -3.866 18.346 1.00 93.56 86 THR A O 1
ATOM 721 N N . GLY A 1 87 ? 5.530 -2.830 16.523 1.00 92.38 87 GLY A N 1
ATOM 722 C CA . GLY A 1 87 ? 5.702 -3.964 15.627 1.00 92.38 87 GLY A CA 1
ATOM 723 C C . GLY A 1 87 ? 7.141 -4.104 15.142 1.00 92.38 87 GLY A C 1
ATOM 724 O O . GLY A 1 87 ? 7.918 -3.148 15.172 1.00 92.38 87 GLY A O 1
ATOM 725 N N . ALA A 1 88 ? 7.463 -5.308 14.665 1.00 90.88 88 ALA A N 1
ATOM 726 C CA . ALA A 1 88 ? 8.745 -5.596 14.039 1.00 90.88 88 ALA A CA 1
ATOM 727 C C . ALA A 1 88 ? 8.955 -4.692 12.820 1.00 90.88 88 ALA A C 1
ATOM 729 O O . ALA A 1 88 ? 8.075 -4.576 11.964 1.00 90.88 88 ALA A O 1
ATOM 730 N N . THR A 1 89 ? 10.120 -4.069 12.788 1.00 87.50 89 THR A N 1
ATOM 731 C CA . THR A 1 89 ? 10.515 -3.041 11.835 1.00 87.50 89 THR A CA 1
ATOM 732 C C . THR A 1 89 ? 10.816 -3.633 10.458 1.00 87.50 89 THR A C 1
ATOM 734 O O . THR A 1 89 ? 11.472 -4.673 10.354 1.00 87.50 89 THR A O 1
ATOM 737 N N . LEU A 1 90 ? 10.331 -2.981 9.402 1.00 79.50 90 LEU A N 1
ATOM 738 C CA . LEU A 1 90 ? 10.746 -3.230 8.023 1.00 79.50 90 LEU A CA 1
ATOM 739 C C . LEU A 1 90 ? 12.178 -2.716 7.828 1.00 79.50 90 LEU A C 1
ATOM 741 O O . LEU A 1 90 ? 12.525 -1.653 8.325 1.00 79.50 90 LEU A O 1
ATOM 745 N N . TYR A 1 91 ? 13.014 -3.439 7.088 1.00 67.81 91 TYR A N 1
ATOM 746 C CA . TYR A 1 91 ? 14.329 -2.927 6.703 1.00 67.81 91 TYR A CA 1
ATOM 747 C C . TYR A 1 91 ? 14.169 -1.890 5.576 1.00 67.81 91 TYR A C 1
ATOM 749 O O . TYR A 1 91 ? 13.697 -2.253 4.502 1.00 67.81 91 TYR A O 1
ATOM 757 N N . ILE A 1 92 ? 14.532 -0.621 5.818 1.00 65.12 92 ILE A N 1
ATOM 758 C CA . ILE A 1 92 ? 14.250 0.510 4.898 1.00 65.12 92 ILE A CA 1
ATOM 759 C C . ILE A 1 92 ? 15.470 0.886 4.020 1.00 65.12 92 ILE A C 1
ATOM 761 O O . ILE A 1 92 ? 15.374 1.724 3.132 1.00 65.12 92 ILE A O 1
ATOM 765 N N . GLY A 1 93 ? 16.611 0.203 4.158 1.00 64.56 93 GLY A N 1
ATOM 766 C CA . GLY A 1 93 ? 17.789 0.450 3.313 1.00 64.56 93 GLY A CA 1
ATOM 767 C C . GLY A 1 93 ? 18.615 1.664 3.761 1.00 64.56 93 GLY A C 1
ATOM 768 O O . GLY A 1 93 ? 18.816 1.866 4.958 1.00 64.56 93 GLY A O 1
ATOM 769 N N . PHE A 1 94 ? 19.158 2.429 2.811 1.00 58.91 94 PHE A N 1
ATOM 770 C CA . PHE A 1 94 ? 20.054 3.567 3.061 1.00 58.91 94 PHE A CA 1
ATOM 771 C C . PHE A 1 94 ? 19.666 4.784 2.210 1.00 58.91 94 PHE A C 1
ATOM 773 O O . PHE A 1 94 ? 19.177 4.635 1.090 1.00 58.91 94 PHE A O 1
ATOM 780 N N . ASP A 1 95 ? 19.887 5.985 2.740 1.00 64.81 95 ASP A N 1
ATOM 781 C CA . ASP A 1 95 ? 19.713 7.247 2.024 1.00 64.81 95 ASP A CA 1
ATOM 782 C C . ASP A 1 95 ? 20.804 7.366 0.948 1.00 64.81 95 ASP A C 1
ATOM 784 O O . ASP A 1 95 ? 21.997 7.254 1.223 1.00 64.81 95 ASP A O 1
ATOM 788 N N . ILE A 1 96 ? 20.401 7.567 -0.306 1.00 57.59 96 ILE A N 1
ATOM 789 C CA . ILE A 1 96 ? 21.324 7.590 -1.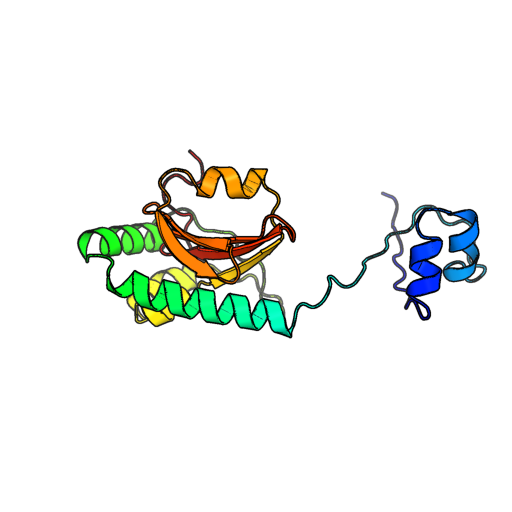451 1.00 57.59 96 ILE A CA 1
ATOM 790 C C . ILE A 1 96 ? 22.165 8.871 -1.542 1.00 57.59 96 ILE A C 1
ATOM 792 O O . ILE A 1 96 ? 23.191 8.876 -2.220 1.00 57.59 96 ILE A O 1
ATOM 796 N N . ASN A 1 97 ? 21.734 9.955 -0.897 1.00 72.00 97 ASN A N 1
ATOM 797 C CA . ASN A 1 97 ? 22.425 11.240 -0.897 1.00 72.00 97 ASN A CA 1
ATOM 798 C C . ASN A 1 97 ? 23.443 11.315 0.241 1.00 72.00 97 ASN A C 1
ATOM 800 O O . ASN A 1 97 ? 24.533 11.853 0.048 1.00 72.00 97 ASN A O 1
ATOM 804 N N . THR A 1 98 ? 23.094 10.790 1.418 1.00 76.75 98 THR A N 1
ATOM 805 C CA . THR A 1 98 ? 23.979 10.801 2.594 1.00 76.75 98 THR A CA 1
ATOM 806 C C . THR A 1 98 ? 24.805 9.523 2.722 1.00 76.75 98 THR A C 1
ATOM 808 O O . THR A 1 98 ? 25.879 9.542 3.321 1.00 76.75 98 THR A O 1
ATOM 811 N N . GLY A 1 99 ? 24.344 8.415 2.135 1.00 72.94 99 GLY A N 1
ATOM 812 C CA . GLY A 1 99 ? 24.930 7.085 2.304 1.00 72.94 99 GLY A CA 1
ATOM 813 C C . GLY A 1 99 ? 24.651 6.460 3.675 1.00 72.94 99 GLY A C 1
ATOM 814 O O . GLY A 1 99 ? 25.192 5.395 3.975 1.00 72.94 99 GLY A O 1
ATOM 815 N N . GLU A 1 100 ? 23.844 7.108 4.519 1.00 78.62 100 GLU A N 1
ATOM 816 C CA . GLU A 1 100 ? 23.533 6.643 5.871 1.00 78.62 100 GLU A CA 1
ATOM 817 C C . GLU A 1 100 ? 22.392 5.621 5.848 1.00 78.62 100 GLU A C 1
ATOM 819 O O . GLU A 1 100 ? 21.468 5.718 5.040 1.00 78.62 100 GLU A O 1
ATOM 824 N N . MET A 1 101 ? 22.435 4.623 6.738 1.00 71.38 101 MET A N 1
ATOM 825 C CA . MET A 1 101 ? 21.266 3.761 6.933 1.00 71.38 101 MET A CA 1
ATOM 826 C C . MET A 1 101 ? 20.122 4.606 7.482 1.00 71.38 101 MET A C 1
ATOM 828 O O . MET A 1 101 ? 20.301 5.304 8.478 1.00 71.38 101 MET A O 1
ATOM 832 N N . VAL A 1 102 ? 18.951 4.508 6.855 1.00 73.56 102 VAL A N 1
ATOM 833 C CA . VAL A 1 102 ? 17.735 5.103 7.410 1.00 73.56 102 VAL A CA 1
ATOM 834 C C . VAL A 1 102 ? 17.386 4.301 8.654 1.00 73.56 102 VAL A C 1
ATOM 836 O O . VAL A 1 102 ? 17.164 3.095 8.536 1.00 73.56 102 VAL A O 1
ATOM 839 N N . ASP A 1 103 ? 17.355 4.943 9.825 1.00 79.12 103 ASP A N 1
ATOM 840 C CA . ASP A 1 103 ? 16.824 4.314 11.031 1.00 79.12 103 ASP A CA 1
ATOM 841 C C . ASP A 1 103 ? 15.293 4.341 10.949 1.00 79.12 103 ASP A C 1
ATOM 843 O O . ASP A 1 103 ? 14.676 5.400 11.074 1.00 79.12 103 ASP A O 1
ATOM 847 N N . PRO A 1 104 ? 14.636 3.192 10.729 1.00 77.94 104 PRO A N 1
ATOM 848 C CA . PRO A 1 104 ? 13.186 3.158 10.652 1.00 77.94 104 PRO A CA 1
ATOM 849 C C . PRO A 1 104 ? 12.517 3.595 11.955 1.00 77.94 104 PRO A C 1
ATOM 851 O O . PRO A 1 104 ? 11.342 3.945 11.946 1.00 77.94 104 PRO A O 1
ATOM 854 N N . GLU A 1 105 ? 13.218 3.518 13.088 1.00 82.69 105 GLU A N 1
ATOM 855 C CA . GLU A 1 105 ? 12.672 3.913 14.381 1.00 82.69 105 GLU A CA 1
ATOM 856 C C . GLU A 1 105 ? 12.296 5.402 14.405 1.00 82.69 105 GLU A C 1
ATOM 858 O O . GLU A 1 105 ? 11.307 5.761 15.053 1.00 82.69 105 GLU A O 1
ATOM 863 N N . ASP A 1 106 ? 12.989 6.235 13.621 1.00 83.12 106 ASP A N 1
ATOM 864 C CA . ASP A 1 106 ? 12.703 7.667 13.477 1.00 83.12 106 ASP A CA 1
ATOM 865 C C . ASP A 1 106 ? 11.355 7.935 12.783 1.00 83.12 106 ASP A C 1
ATOM 867 O O . ASP A 1 106 ? 10.735 8.976 12.998 1.00 83.12 106 ASP A O 1
ATOM 871 N N . GLU A 1 107 ? 10.844 6.972 12.010 1.00 85.31 107 GLU A N 1
ATOM 872 C CA . GLU A 1 107 ? 9.597 7.094 11.242 1.00 85.31 107 GLU A CA 1
ATOM 873 C C . GLU A 1 107 ? 8.349 6.625 12.004 1.00 85.31 107 GLU A C 1
ATOM 875 O O . GLU A 1 107 ? 7.216 6.759 11.525 1.00 85.31 107 GLU A O 1
ATOM 880 N N . ARG A 1 108 ? 8.509 6.046 13.202 1.00 89.69 108 ARG A N 1
ATOM 881 C CA . ARG A 1 108 ? 7.385 5.425 13.927 1.00 89.69 108 ARG A CA 1
ATOM 882 C C . ARG A 1 108 ? 6.274 6.400 14.277 1.00 89.69 108 ARG A C 1
ATOM 884 O O . ARG A 1 108 ? 5.100 6.027 14.263 1.00 89.69 108 ARG A O 1
ATOM 891 N N . ASP A 1 109 ? 6.622 7.638 14.606 1.00 90.62 109 ASP A N 1
ATOM 892 C CA . ASP A 1 109 ? 5.649 8.634 15.042 1.00 90.62 109 ASP A CA 1
ATOM 893 C C . ASP A 1 109 ? 5.016 9.429 13.886 1.00 90.62 109 ASP A C 1
ATOM 895 O O . ASP A 1 109 ? 4.068 10.188 14.116 1.00 90.62 109 ASP A O 1
ATOM 899 N N . THR A 1 110 ? 5.428 9.185 12.636 1.00 91.56 110 THR A N 1
ATOM 900 C CA . THR A 1 110 ? 4.850 9.811 11.437 1.00 91.56 110 THR A CA 1
ATOM 901 C C . THR A 1 110 ? 3.339 9.556 11.349 1.00 91.56 110 THR A C 1
ATOM 903 O O . THR A 1 110 ? 2.572 10.455 11.002 1.00 91.56 110 THR A O 1
ATOM 906 N N . ILE A 1 111 ? 2.862 8.381 11.786 1.00 94.69 111 ILE A N 1
ATOM 907 C CA . ILE A 1 111 ? 1.423 8.052 11.847 1.00 94.69 111 ILE A CA 1
ATOM 908 C C . ILE A 1 111 ? 0.626 8.911 12.847 1.00 94.69 111 ILE A C 1
ATOM 910 O O . ILE A 1 111 ? -0.600 9.014 12.747 1.00 94.69 111 ILE A O 1
ATOM 914 N N . LEU A 1 112 ? 1.303 9.503 13.835 1.00 94.19 112 LEU A N 1
ATOM 915 C CA . LEU A 1 112 ? 0.714 10.402 14.830 1.00 94.19 112 LEU A CA 1
ATOM 916 C C . LEU A 1 112 ? 0.807 11.871 14.401 1.00 94.19 112 LEU A C 1
ATOM 918 O O . LEU A 1 112 ? -0.085 12.649 14.737 1.00 94.19 112 LEU A O 1
ATOM 922 N N . LYS A 1 113 ? 1.879 12.244 13.693 1.00 94.12 113 LYS A N 1
ATOM 923 C CA . LYS A 1 113 ? 2.164 13.623 13.268 1.00 94.12 113 LYS A CA 1
ATOM 924 C C . LYS A 1 113 ? 1.395 14.035 12.010 1.00 94.12 113 LYS A C 1
ATOM 926 O O . LYS A 1 113 ? 0.997 15.192 11.891 1.00 94.12 113 LYS A O 1
ATOM 931 N N . SER A 1 114 ? 1.176 13.101 11.089 1.00 94.69 114 SER A N 1
ATOM 932 C CA . SER A 1 114 ? 0.543 13.360 9.794 1.00 94.69 114 SER A CA 1
ATOM 933 C C . SER A 1 114 ? -0.975 13.169 9.829 1.00 94.69 114 SER A C 1
ATOM 935 O O . SER A 1 114 ? -1.522 12.390 10.614 1.00 94.69 114 SER A O 1
ATOM 937 N N . SER A 1 115 ? -1.690 13.845 8.921 1.00 97.44 115 SER A N 1
ATOM 938 C CA . SER A 1 115 ? -3.076 13.466 8.628 1.00 97.44 115 SER A CA 1
ATOM 939 C C . SER A 1 115 ? -3.106 12.043 8.058 1.00 97.44 115 SER A C 1
ATOM 941 O O . SER A 1 115 ? -2.122 11.570 7.493 1.00 97.44 115 SER A O 1
ATOM 943 N N . ARG A 1 116 ? -4.240 11.340 8.154 1.00 97.62 116 ARG A N 1
ATOM 944 C CA . ARG A 1 116 ? -4.335 9.974 7.606 1.00 97.62 116 ARG A CA 1
ATOM 945 C C . ARG A 1 116 ? -4.076 9.920 6.105 1.00 97.62 116 ARG A C 1
ATOM 947 O O . ARG A 1 116 ? -3.478 8.963 5.631 1.00 97.62 116 ARG A O 1
ATOM 954 N N . GLN A 1 117 ? -4.547 10.934 5.384 1.00 97.62 117 GLN A N 1
ATOM 955 C CA . GLN A 1 117 ? -4.357 11.065 3.942 1.00 97.62 117 GLN A CA 1
ATOM 956 C C . GLN A 1 117 ? -2.889 11.309 3.603 1.00 97.62 117 GLN A C 1
ATOM 958 O O . GLN A 1 117 ? -2.362 10.711 2.669 1.00 97.62 117 GLN A O 1
ATOM 963 N N . GLU A 1 118 ? -2.224 12.163 4.377 1.00 96.06 118 GLU A N 1
ATOM 964 C CA . GLU A 1 118 ? -0.806 12.434 4.180 1.00 96.06 118 GLU A CA 1
ATOM 965 C C . GLU A 1 118 ? 0.039 11.204 4.511 1.00 96.06 118 GLU A C 1
ATOM 967 O O . GLU A 1 118 ? 0.905 10.832 3.731 1.00 96.06 118 GLU A O 1
ATOM 972 N N . PHE A 1 119 ? -0.292 10.508 5.599 1.00 95.50 119 PHE A N 1
ATOM 973 C CA . PHE A 1 119 ? 0.392 9.286 6.000 1.00 95.50 119 PHE A CA 1
ATOM 974 C C . PHE A 1 119 ? 0.360 8.216 4.904 1.00 95.50 119 PHE A C 1
ATOM 976 O O . PHE A 1 119 ? 1.404 7.705 4.526 1.00 95.50 119 PHE A O 1
ATOM 983 N N . VAL A 1 120 ? -0.814 7.899 4.343 1.00 95.75 120 VAL A N 1
ATOM 984 C CA . VAL A 1 120 ? -0.892 6.878 3.279 1.00 95.75 120 VAL A CA 1
ATOM 985 C C . VAL A 1 120 ? -0.166 7.303 2.007 1.00 95.75 120 VAL A C 1
ATOM 987 O O . VAL A 1 120 ? 0.402 6.459 1.319 1.00 95.75 120 VAL A O 1
ATOM 990 N N . ARG A 1 121 ? -0.138 8.608 1.708 1.00 93.62 121 ARG A N 1
ATOM 991 C CA . ARG A 1 121 ? 0.586 9.160 0.560 1.00 93.62 121 ARG A CA 1
ATOM 992 C C . ARG A 1 121 ? 2.094 8.970 0.712 1.00 93.62 121 ARG A C 1
ATOM 994 O O . ARG A 1 121 ? 2.747 8.577 -0.250 1.00 93.62 121 ARG A O 1
ATOM 1001 N N . THR A 1 122 ? 2.643 9.249 1.893 1.00 88.62 122 THR A N 1
ATOM 1002 C CA . THR A 1 122 ? 4.089 9.161 2.140 1.00 88.62 122 THR A CA 1
ATOM 1003 C C . THR A 1 122 ? 4.571 7.731 2.361 1.00 88.62 122 THR A C 1
ATOM 1005 O O . THR A 1 122 ? 5.729 7.445 2.087 1.00 88.62 122 THR A O 1
ATOM 1008 N N . THR A 1 123 ? 3.693 6.816 2.779 1.00 90.38 123 THR A N 1
ATOM 1009 C CA . THR A 1 123 ? 4.013 5.389 2.954 1.00 90.38 123 THR A CA 1
ATOM 1010 C C . THR A 1 123 ? 3.612 4.529 1.753 1.00 90.38 123 THR A C 1
ATOM 1012 O O . THR A 1 123 ? 3.352 3.337 1.911 1.00 90.38 123 THR A O 1
ATOM 1015 N N . THR A 1 124 ? 3.502 5.130 0.564 1.00 91.81 124 THR A N 1
ATOM 1016 C CA . THR A 1 124 ? 3.230 4.421 -0.694 1.00 91.81 124 THR A CA 1
ATOM 1017 C C . THR A 1 124 ? 4.537 4.075 -1.403 1.00 91.81 124 THR A C 1
ATOM 1019 O O . THR A 1 124 ? 5.344 4.959 -1.696 1.00 91.81 124 THR A O 1
ATOM 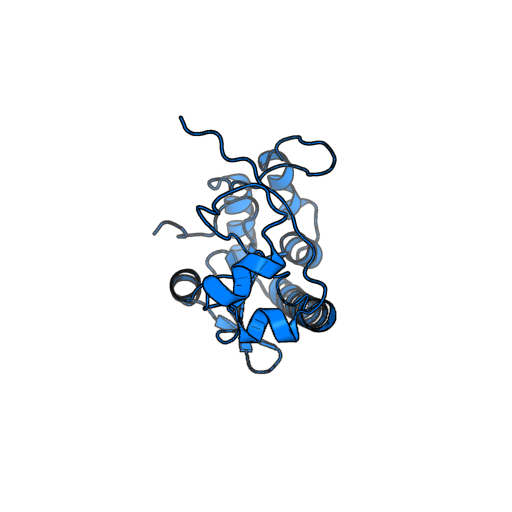1022 N N . PHE A 1 125 ? 4.704 2.803 -1.746 1.00 87.94 125 PHE A N 1
ATOM 1023 C CA . PHE A 1 125 ? 5.871 2.261 -2.431 1.00 87.94 125 PHE A CA 1
ATOM 1024 C C . PHE A 1 125 ? 5.426 1.492 -3.670 1.00 87.94 125 PHE A C 1
ATOM 1026 O O . PHE A 1 125 ? 4.370 0.860 -3.675 1.00 87.94 125 PHE A O 1
ATOM 1033 N N . ASP A 1 126 ? 6.236 1.551 -4.715 1.00 88.19 126 ASP A N 1
ATOM 1034 C CA . ASP A 1 126 ? 6.062 0.783 -5.939 1.00 88.19 126 ASP A CA 1
ATOM 1035 C C . ASP A 1 126 ? 7.217 -0.206 -6.109 1.00 88.19 126 ASP A C 1
ATOM 1037 O O . ASP A 1 126 ? 8.333 0.013 -5.636 1.00 88.19 126 ASP A O 1
ATOM 1041 N N . SER A 1 127 ? 6.919 -1.344 -6.724 1.00 85.69 127 SER A N 1
ATOM 1042 C CA . SER A 1 127 ? 7.897 -2.377 -7.053 1.00 85.69 127 SER A CA 1
ATOM 1043 C C . SER A 1 127 ? 7.350 -3.297 -8.144 1.00 85.69 127 SER A C 1
ATOM 1045 O O . SER A 1 127 ? 6.191 -3.185 -8.543 1.00 85.69 127 SER A O 1
ATOM 1047 N N . PHE A 1 128 ? 8.170 -4.238 -8.602 1.00 85.88 128 PHE A N 1
ATOM 1048 C CA . PHE A 1 128 ? 7.737 -5.339 -9.458 1.00 85.88 128 PHE A CA 1
ATOM 1049 C C . PHE A 1 128 ? 7.762 -6.625 -8.638 1.00 85.88 128 PHE A C 1
ATOM 1051 O O . PHE A 1 128 ? 8.799 -6.980 -8.072 1.00 85.88 128 PHE A O 1
ATOM 1058 N N . GLN A 1 129 ? 6.607 -7.277 -8.501 1.00 87.81 129 GLN A N 1
ATOM 1059 C CA . GLN A 1 129 ? 6.446 -8.463 -7.664 1.00 87.81 129 GLN A CA 1
ATOM 1060 C C . GLN A 1 129 ? 5.720 -9.586 -8.409 1.00 87.81 129 GLN A C 1
ATOM 1062 O O . GLN A 1 129 ? 4.648 -9.354 -8.975 1.00 87.81 129 GLN A O 1
ATOM 1067 N N . PRO A 1 130 ? 6.234 -10.823 -8.333 1.00 87.50 130 PRO A N 1
ATOM 1068 C CA . PRO A 1 130 ? 5.604 -11.981 -8.951 1.00 87.50 130 PRO A CA 1
ATOM 1069 C C . PRO A 1 130 ? 4.351 -12.425 -8.187 1.00 87.50 130 PRO A C 1
ATOM 1071 O O . PRO A 1 130 ? 4.181 -12.137 -6.997 1.00 87.50 130 PRO A O 1
ATOM 1074 N N . TYR A 1 131 ? 3.505 -13.229 -8.838 1.00 90.56 131 TYR A N 1
ATOM 1075 C CA . TYR A 1 131 ? 2.231 -13.695 -8.272 1.00 90.56 131 TYR A CA 1
ATOM 1076 C C . TYR A 1 131 ? 2.355 -14.324 -6.872 1.00 90.56 131 TYR A C 1
ATOM 1078 O O . TYR A 1 131 ? 1.550 -14.013 -5.998 1.00 90.56 131 TYR A O 1
ATOM 1086 N N . TYR A 1 132 ? 3.384 -15.140 -6.605 1.00 90.75 132 TYR A N 1
ATOM 1087 C CA . TYR A 1 132 ? 3.561 -15.786 -5.292 1.00 90.75 132 TYR A CA 1
ATOM 1088 C C . TYR A 1 132 ? 3.766 -14.778 -4.142 1.00 90.75 132 TYR A C 1
ATOM 1090 O O . TYR A 1 132 ? 3.502 -15.079 -2.977 1.00 90.75 132 TYR A O 1
ATOM 1098 N N . TYR A 1 133 ? 4.256 -13.567 -4.433 1.00 89.62 133 TYR A N 1
ATOM 1099 C CA . TYR A 1 133 ? 4.355 -12.506 -3.433 1.00 89.62 133 TYR A CA 1
ATOM 1100 C C . TYR A 1 133 ? 2.980 -11.901 -3.139 1.00 89.62 133 TYR A C 1
ATOM 1102 O O . TYR A 1 133 ? 2.690 -11.573 -1.986 1.00 89.62 133 TYR A O 1
ATOM 1110 N N . VAL A 1 134 ? 2.153 -11.742 -4.175 1.00 92.88 134 VAL A N 1
ATOM 1111 C CA . VAL A 1 134 ? 0.884 -11.004 -4.133 1.00 92.88 134 VAL A CA 1
ATOM 1112 C C . VAL A 1 134 ? -0.284 -11.898 -3.713 1.00 92.88 134 VAL A C 1
ATOM 1114 O O . VAL A 1 134 ? -1.197 -11.426 -3.040 1.00 92.88 134 VAL A O 1
ATOM 1117 N N . GLU A 1 135 ? -0.253 -13.201 -4.006 1.00 93.25 135 GLU A N 1
ATOM 1118 C CA . GLU A 1 135 ? -1.344 -14.140 -3.697 1.00 93.25 135 GLU A CA 1
ATOM 1119 C C . GLU A 1 135 ? -1.747 -14.102 -2.210 1.00 93.25 135 GLU A C 1
ATOM 1121 O O . GLU A 1 135 ? -2.928 -14.067 -1.855 1.00 93.25 135 GLU A O 1
ATOM 1126 N N . ARG A 1 136 ? -0.756 -13.986 -1.318 1.00 88.75 136 ARG A N 1
ATOM 1127 C CA . ARG A 1 136 ? -0.950 -13.883 0.137 1.00 88.75 136 ARG A CA 1
ATOM 1128 C C . ARG A 1 136 ? -1.604 -12.571 0.575 1.00 88.75 136 ARG A C 1
ATOM 1130 O O . ARG A 1 136 ? -2.210 -12.527 1.648 1.00 88.75 136 ARG A O 1
ATOM 1137 N N . LEU A 1 137 ? -1.507 -11.513 -0.230 1.00 92.75 137 LEU A N 1
ATOM 1138 C CA . LEU A 1 137 ? -2.074 -10.195 0.069 1.00 92.75 137 LEU A CA 1
ATOM 1139 C C . LEU A 1 137 ? -3.601 -10.188 -0.062 1.00 92.75 137 LEU A C 1
ATOM 1141 O O . LEU A 1 137 ? -4.279 -9.484 0.696 1.00 92.75 137 LEU A O 1
ATOM 1145 N N . TYR A 1 138 ? -4.149 -11.020 -0.956 1.00 93.94 138 TYR A N 1
ATOM 1146 C CA . TYR A 1 138 ? -5.590 -11.133 -1.200 1.00 93.94 138 TYR A CA 1
ATOM 1147 C C . TYR A 1 138 ? -6.373 -11.715 -0.021 1.00 93.94 138 TYR A C 1
ATOM 1149 O O . TYR A 1 138 ? -7.570 -11.455 0.116 1.00 93.94 138 TYR A O 1
ATOM 1157 N N . SER A 1 139 ? -5.729 -12.478 0.867 1.00 91.81 139 SER A N 1
ATOM 1158 C CA . SER A 1 139 ? -6.416 -13.116 1.993 1.00 91.81 139 SER A CA 1
ATOM 1159 C C . SER A 1 139 ? -7.028 -12.078 2.944 1.00 91.81 139 SER A C 1
ATOM 1161 O O . SER A 1 139 ? -6.333 -11.374 3.682 1.00 91.81 139 SER A O 1
ATOM 1163 N N . GLY A 1 140 ? -8.361 -11.973 2.924 1.00 90.44 140 GLY A N 1
ATOM 1164 C CA . GLY A 1 140 ? -9.119 -10.995 3.710 1.00 90.44 140 GLY A CA 1
ATOM 1165 C C . GLY A 1 140 ? -9.113 -9.569 3.147 1.00 90.44 140 GLY A C 1
ATOM 1166 O O . GLY A 1 140 ? -9.580 -8.652 3.834 1.00 90.44 140 GLY A O 1
ATOM 1167 N N . ALA A 1 141 ? -8.603 -9.379 1.928 1.00 96.62 141 ALA A N 1
ATOM 1168 C CA . ALA A 1 141 ? -8.650 -8.113 1.217 1.00 96.62 141 ALA A CA 1
ATOM 1169 C C . ALA A 1 141 ? -10.070 -7.798 0.723 1.00 96.62 141 ALA A C 1
ATOM 1171 O O . ALA A 1 141 ? -10.893 -8.684 0.489 1.00 96.62 141 ALA A O 1
ATOM 1172 N N . LYS A 1 142 ? -10.366 -6.509 0.592 1.00 97.88 142 LYS A N 1
ATOM 1173 C CA . LYS A 1 142 ? -11.618 -5.989 0.047 1.00 97.88 142 LYS A CA 1
ATOM 1174 C C . LYS A 1 142 ? -11.311 -4.994 -1.051 1.00 97.88 142 LYS A C 1
ATOM 1176 O O . LYS A 1 142 ? -10.429 -4.162 -0.870 1.00 97.88 142 LYS A O 1
ATOM 1181 N N . GLU A 1 143 ? -12.050 -5.074 -2.143 1.00 98.19 143 GLU A N 1
ATOM 1182 C CA . GLU A 1 143 ? -11.964 -4.094 -3.218 1.00 98.19 143 GLU A CA 1
ATOM 1183 C C . GLU A 1 143 ? -12.449 -2.727 -2.717 1.00 98.19 143 GLU A C 1
ATOM 1185 O O . GLU A 1 143 ? -13.458 -2.636 -2.010 1.00 98.19 143 GLU A O 1
ATOM 1190 N N . ILE A 1 144 ? -11.695 -1.680 -3.047 1.00 98.38 144 ILE A N 1
ATOM 1191 C CA . ILE A 1 144 ? -11.992 -0.287 -2.685 1.00 98.38 144 ILE A CA 1
ATOM 1192 C C . ILE A 1 144 ? -11.952 0.662 -3.888 1.00 98.38 144 ILE A C 1
ATOM 1194 O O . ILE A 1 144 ? -12.237 1.847 -3.733 1.00 98.38 144 ILE A O 1
ATOM 1198 N N . GLY A 1 145 ? -11.599 0.154 -5.068 1.00 97.75 145 GLY A N 1
ATOM 1199 C CA . GLY A 1 145 ? -11.510 0.913 -6.308 1.00 97.75 145 GLY A CA 1
ATOM 1200 C C . GLY A 1 145 ? -10.946 0.063 -7.443 1.00 97.75 145 GLY A C 1
ATOM 1201 O O . GLY A 1 145 ? -10.595 -1.101 -7.244 1.00 97.75 145 GLY A O 1
ATOM 1202 N N . ASN A 1 146 ? -10.838 0.663 -8.622 1.00 97.19 146 ASN A N 1
ATOM 1203 C CA . ASN A 1 146 ? -10.308 0.041 -9.829 1.00 97.19 146 ASN A CA 1
ATOM 1204 C C . ASN A 1 146 ? -9.534 1.092 -10.635 1.00 97.19 146 ASN A C 1
ATOM 1206 O O . ASN A 1 146 ? -9.956 2.246 -10.682 1.00 97.19 146 ASN A O 1
ATOM 1210 N N . ILE A 1 147 ? -8.419 0.688 -11.239 1.00 94.56 147 ILE A N 1
ATOM 1211 C CA . ILE A 1 147 ? -7.572 1.507 -12.107 1.00 94.56 147 ILE A CA 1
ATOM 1212 C C . ILE A 1 147 ? -7.298 0.674 -13.356 1.00 94.56 147 ILE A C 1
ATOM 1214 O O . ILE A 1 147 ? -6.718 -0.407 -13.264 1.00 94.56 147 ILE A O 1
ATOM 1218 N N . ASN A 1 148 ? -7.714 1.157 -14.527 1.00 90.38 148 ASN A N 1
ATOM 1219 C CA . ASN A 1 148 ? -7.460 0.500 -15.817 1.00 90.38 148 ASN A CA 1
ATOM 1220 C C . ASN A 1 148 ? -7.835 -0.997 -15.866 1.00 90.38 148 ASN A C 1
ATOM 1222 O O . ASN A 1 148 ? -7.147 -1.785 -16.508 1.00 90.38 148 ASN A O 1
ATOM 1226 N N . GLY A 1 149 ? -8.915 -1.402 -15.190 1.00 91.94 149 GLY A N 1
ATOM 1227 C CA . GLY A 1 149 ? -9.368 -2.796 -15.155 1.00 91.94 149 GLY A CA 1
ATOM 1228 C C . GLY A 1 149 ? -8.774 -3.634 -14.020 1.00 91.94 149 GLY A C 1
ATOM 1229 O O . GLY A 1 149 ? -9.300 -4.708 -13.744 1.00 91.94 149 GLY A O 1
ATOM 1230 N N . PHE A 1 150 ? -7.786 -3.124 -13.282 1.00 94.94 150 PHE A N 1
ATOM 1231 C CA . PHE A 1 150 ? -7.180 -3.800 -12.135 1.00 94.94 150 PHE A CA 1
ATOM 1232 C C . PHE A 1 150 ? -7.672 -3.212 -10.811 1.00 94.94 150 PHE A C 1
ATOM 1234 O O . PHE A 1 150 ? -7.794 -1.999 -10.635 1.00 94.94 150 PHE A O 1
ATOM 1241 N N . ASN A 1 151 ? -7.956 -4.085 -9.850 1.00 98.00 151 ASN A N 1
ATOM 1242 C CA . ASN A 1 151 ? -8.554 -3.690 -8.580 1.00 98.00 151 ASN A CA 1
ATOM 1243 C C . ASN A 1 151 ? -7.535 -3.095 -7.600 1.00 98.00 151 ASN A C 1
ATOM 1245 O O . ASN A 1 151 ? -6.405 -3.569 -7.472 1.00 98.00 151 ASN A O 1
ATOM 1249 N N . VAL A 1 152 ? -7.996 -2.108 -6.834 1.00 98.38 152 VAL A N 1
ATOM 1250 C CA . VAL A 1 152 ? -7.315 -1.575 -5.655 1.00 98.38 152 VAL A CA 1
ATOM 1251 C C . VAL A 1 152 ? -7.926 -2.212 -4.418 1.00 98.38 152 VAL A C 1
ATOM 1253 O O . VAL A 1 152 ? -9.146 -2.212 -4.223 1.00 98.38 152 VAL A O 1
ATOM 1256 N N . TRP A 1 153 ? -7.070 -2.741 -3.557 1.00 98.62 153 TRP A N 1
ATOM 1257 C CA . TRP A 1 153 ? -7.463 -3.564 -2.428 1.00 98.62 153 TRP A CA 1
ATOM 1258 C C . TRP A 1 153 ? -7.088 -2.920 -1.102 1.00 98.62 153 TRP A C 1
ATOM 1260 O O . TRP A 1 153 ? -6.019 -2.337 -0.945 1.00 98.62 153 TRP A O 1
ATOM 1270 N N . PHE A 1 154 ? -7.950 -3.101 -0.107 1.00 98.44 154 PHE A N 1
ATOM 1271 C CA . PHE A 1 154 ? -7.675 -2.831 1.296 1.00 98.44 154 PHE A CA 1
ATOM 1272 C C . PHE A 1 154 ? -7.678 -4.127 2.094 1.00 98.44 154 PHE A C 1
ATOM 1274 O O . PHE A 1 154 ? -8.674 -4.855 2.120 1.00 98.44 154 PHE A O 1
ATOM 1281 N N . ASN A 1 155 ? -6.607 -4.370 2.841 1.00 97.00 155 ASN A N 1
ATOM 1282 C CA . ASN A 1 155 ? -6.547 -5.452 3.806 1.00 97.00 155 ASN A CA 1
ATOM 1283 C C . ASN A 1 155 ? -6.574 -4.895 5.237 1.00 97.00 155 ASN A C 1
ATOM 1285 O O . ASN A 1 155 ? -5.748 -4.070 5.634 1.00 97.00 155 ASN A O 1
ATOM 1289 N N . LYS A 1 156 ? -7.496 -5.403 6.069 1.00 95.50 156 LYS A N 1
ATOM 1290 C CA . LYS A 1 156 ? -7.611 -5.024 7.494 1.00 95.50 156 LYS A CA 1
ATOM 1291 C C . LYS A 1 156 ? -6.383 -5.395 8.331 1.00 95.50 156 LYS A C 1
ATOM 1293 O O . LYS A 1 156 ? -6.294 -4.988 9.490 1.00 95.50 156 LYS A O 1
ATOM 1298 N N . ARG A 1 157 ? -5.454 -6.171 7.767 1.00 95.06 157 ARG A N 1
ATOM 1299 C CA . ARG A 1 157 ? -4.114 -6.391 8.317 1.00 95.06 157 ARG A CA 1
ATOM 1300 C C . ARG A 1 157 ? -3.263 -5.115 8.340 1.00 95.06 157 ARG A C 1
ATOM 1302 O O . ARG A 1 157 ? -2.309 -5.064 9.108 1.00 95.06 157 ARG A O 1
ATOM 1309 N N . GLY A 1 158 ? -3.662 -4.074 7.609 1.00 95.75 158 GLY A N 1
ATOM 1310 C CA . GLY A 1 158 ? -3.068 -2.742 7.680 1.00 95.75 158 GLY A CA 1
ATOM 1311 C C . GLY A 1 158 ? -2.285 -2.362 6.433 1.00 95.75 158 GLY A C 1
ATOM 1312 O O . GLY A 1 158 ? -1.224 -1.769 6.564 1.00 95.75 158 GLY A O 1
ATOM 1313 N N . PHE A 1 159 ? -2.783 -2.694 5.245 1.00 96.12 159 PHE A N 1
ATOM 1314 C CA . PHE A 1 159 ? -2.155 -2.273 3.996 1.00 96.12 159 PHE A CA 1
ATOM 1315 C C . PHE A 1 159 ? -3.170 -2.145 2.861 1.00 96.12 159 PHE A C 1
ATOM 1317 O O . PHE A 1 159 ? -4.262 -2.724 2.909 1.00 96.12 159 PHE A O 1
ATOM 1324 N N . TYR A 1 160 ? -2.779 -1.381 1.853 1.00 98.44 160 TYR A N 1
ATOM 1325 C CA . TYR A 1 160 ? -3.414 -1.285 0.550 1.00 98.44 160 TYR A CA 1
ATOM 1326 C C . TYR A 1 160 ? -2.497 -1.866 -0.505 1.00 98.44 160 TYR A C 1
ATOM 1328 O O . TYR A 1 160 ? -1.279 -1.786 -0.344 1.00 98.44 160 TYR A O 1
ATOM 1336 N N . PHE A 1 161 ? -3.068 -2.393 -1.582 1.00 97.88 161 PHE A N 1
ATOM 1337 C CA . PHE A 1 161 ? -2.275 -2.782 -2.737 1.00 97.88 161 PHE A CA 1
ATOM 1338 C C . PHE A 1 161 ? -3.065 -2.726 -4.046 1.00 97.88 161 PHE A C 1
ATOM 1340 O O . PHE A 1 161 ? -4.285 -2.892 -4.069 1.00 97.88 161 PHE A O 1
ATOM 1347 N N . TYR A 1 162 ? -2.338 -2.488 -5.126 1.00 97.56 162 TYR A N 1
ATOM 1348 C CA . TYR A 1 162 ? -2.741 -2.618 -6.518 1.00 97.56 162 TYR A CA 1
ATOM 1349 C C . TYR A 1 162 ? -1.705 -3.503 -7.194 1.00 97.56 162 TYR A C 1
ATOM 1351 O O . TYR A 1 162 ? -0.515 -3.274 -7.002 1.00 97.56 162 TYR A O 1
ATOM 1359 N N . TRP A 1 163 ? -2.130 -4.473 -7.996 1.00 96.50 163 TRP A N 1
ATOM 1360 C CA . TRP A 1 163 ? -1.203 -5.303 -8.754 1.00 96.50 163 TRP A CA 1
ATOM 1361 C C . TRP A 1 163 ? -1.722 -5.520 -10.168 1.00 96.50 163 TRP A C 1
ATOM 1363 O O . TRP A 1 163 ? -2.869 -5.934 -10.352 1.00 96.50 163 TRP A O 1
ATOM 1373 N N . ASN A 1 164 ? -0.874 -5.220 -11.148 1.00 92.38 164 ASN A N 1
ATOM 1374 C CA . ASN A 1 164 ? -1.119 -5.536 -12.545 1.00 92.38 164 ASN A CA 1
ATOM 1375 C C . ASN A 1 164 ? -0.462 -6.887 -12.857 1.00 92.38 164 ASN A C 1
ATOM 1377 O O . ASN A 1 164 ? 0.762 -6.992 -12.871 1.00 92.38 164 ASN A O 1
ATOM 1381 N N . GLU A 1 165 ? -1.277 -7.910 -13.111 1.00 89.00 165 GLU A N 1
ATOM 1382 C CA . GLU A 1 165 ? -0.792 -9.273 -13.367 1.00 89.00 165 GLU A CA 1
ATOM 1383 C C . GLU A 1 165 ? -0.034 -9.418 -14.696 1.00 89.00 165 GLU A C 1
ATOM 1385 O O . GLU A 1 165 ? 0.760 -10.341 -14.849 1.00 89.00 165 GLU A O 1
ATOM 1390 N N . GLU A 1 166 ? -0.240 -8.504 -15.649 1.00 87.88 166 GLU A N 1
ATOM 1391 C CA . GLU A 1 166 ? 0.432 -8.519 -16.953 1.00 87.88 166 GLU A CA 1
ATOM 1392 C C . GLU A 1 166 ? 1.850 -7.944 -16.883 1.00 87.88 166 GLU A C 1
ATOM 1394 O O . GLU A 1 166 ? 2.724 -8.343 -17.653 1.00 87.88 166 GLU A O 1
ATOM 1399 N N . THR A 1 167 ? 2.077 -6.973 -15.993 1.00 85.88 167 THR A N 1
ATOM 1400 C CA . THR A 1 167 ? 3.361 -6.261 -15.870 1.00 85.88 167 THR A CA 1
ATOM 1401 C C . THR A 1 167 ? 4.103 -6.554 -14.575 1.00 85.88 167 THR A C 1
ATOM 1403 O O . THR A 1 167 ? 5.216 -6.068 -14.406 1.00 85.88 167 THR A O 1
ATOM 1406 N N . GLU A 1 168 ? 3.482 -7.291 -13.654 1.00 88.50 168 GLU A N 1
ATOM 1407 C CA . GLU A 1 168 ? 3.940 -7.519 -12.279 1.00 88.50 168 GLU A CA 1
ATOM 1408 C C . GLU A 1 168 ? 4.106 -6.238 -11.442 1.00 88.50 168 GLU A C 1
ATOM 1410 O O . GLU A 1 168 ? 4.620 -6.280 -10.323 1.00 88.50 168 GLU A O 1
ATOM 1415 N N . PHE A 1 169 ? 3.639 -5.093 -11.946 1.00 88.56 169 PHE A N 1
ATOM 1416 C CA . PHE A 1 169 ? 3.744 -3.813 -11.257 1.00 88.56 169 PHE A CA 1
ATOM 1417 C C . PHE A 1 169 ? 2.821 -3.784 -10.035 1.00 88.56 169 PHE A C 1
ATOM 1419 O O . PHE A 1 169 ? 1.596 -3.892 -10.153 1.00 88.56 169 PHE A O 1
ATOM 1426 N N . LEU A 1 170 ? 3.425 -3.624 -8.861 1.00 92.62 170 LEU A N 1
ATOM 1427 C CA . LEU A 1 170 ? 2.776 -3.524 -7.562 1.00 92.62 170 LEU A CA 1
ATOM 1428 C C . LEU A 1 170 ? 2.922 -2.100 -7.033 1.00 92.62 170 LEU A C 1
ATOM 1430 O O . LEU A 1 170 ? 4.027 -1.568 -6.966 1.00 92.62 170 LEU A O 1
ATOM 1434 N N . ILE A 1 171 ? 1.821 -1.534 -6.549 1.00 94.94 171 ILE A N 1
ATOM 1435 C CA . ILE A 1 171 ? 1.857 -0.392 -5.635 1.00 94.94 171 ILE A CA 1
ATOM 1436 C C . ILE A 1 171 ? 1.251 -0.837 -4.315 1.00 94.94 171 ILE A C 1
ATOM 1438 O O . ILE A 1 171 ? 0.164 -1.415 -4.297 1.00 94.94 171 ILE A O 1
ATOM 1442 N N . GLU A 1 172 ? 1.924 -0.556 -3.206 1.00 95.19 172 GLU A N 1
ATOM 1443 C CA . GLU A 1 172 ? 1.425 -0.844 -1.869 1.00 95.19 172 GLU A CA 1
ATOM 1444 C C . GLU A 1 172 ? 1.604 0.333 -0.911 1.00 95.19 172 GLU A C 1
ATOM 1446 O O . GLU A 1 172 ? 2.515 1.144 -1.041 1.00 95.19 172 GLU A O 1
ATOM 1451 N N . SER A 1 173 ? 0.705 0.438 0.066 1.00 95.75 173 SER A N 1
ATOM 1452 C CA . SER A 1 173 ? 0.812 1.420 1.147 1.00 95.75 173 SER A CA 1
ATOM 1453 C C . SER A 1 173 ? 0.498 0.769 2.479 1.00 95.75 173 SER A C 1
ATOM 1455 O O . SER A 1 173 ? -0.544 0.128 2.639 1.00 95.75 173 SER A O 1
ATOM 1457 N N . TRP A 1 174 ? 1.406 0.900 3.443 1.00 95.00 174 TRP A N 1
ATOM 1458 C CA . TRP A 1 174 ? 1.294 0.215 4.726 1.00 95.00 174 TRP A CA 1
ATOM 1459 C C . TRP A 1 174 ? 0.795 1.171 5.804 1.00 95.00 174 TRP A C 1
ATOM 1461 O O . TRP A 1 174 ? 1.454 2.135 6.189 1.00 95.00 174 TRP A O 1
ATOM 1471 N N . LEU A 1 175 ? -0.372 0.852 6.365 1.00 96.56 175 LEU A N 1
ATOM 1472 C CA . LEU A 1 175 ? -0.969 1.586 7.480 1.00 96.56 175 LEU A CA 1
ATOM 1473 C C . LEU A 1 175 ? -0.222 1.377 8.799 1.00 96.56 175 LEU A C 1
ATOM 1475 O O . LEU A 1 175 ? -0.507 2.060 9.775 1.00 96.56 175 LEU A O 1
ATOM 1479 N N . THR A 1 176 ? 0.689 0.409 8.843 1.00 95.50 176 THR A N 1
ATOM 1480 C CA . THR A 1 176 ? 1.488 0.056 10.019 1.00 95.50 176 THR A CA 1
ATOM 1481 C C . THR A 1 176 ? 2.943 0.471 9.884 1.00 95.50 176 THR A C 1
ATOM 1483 O O . THR A 1 176 ? 3.729 0.118 10.755 1.00 95.50 176 THR A O 1
ATOM 1486 N N . PHE A 1 177 ? 3.308 1.179 8.812 1.00 93.31 177 PHE A N 1
ATOM 1487 C CA . PHE A 1 177 ? 4.677 1.622 8.577 1.00 93.31 177 PHE A CA 1
ATOM 1488 C C . PHE A 1 177 ? 5.229 2.385 9.795 1.00 93.31 177 PHE A C 1
ATOM 1490 O O . PHE A 1 177 ? 4.480 3.167 10.391 1.00 93.31 177 PHE A O 1
ATOM 1497 N N . PRO A 1 178 ? 6.492 2.146 10.198 1.00 92.00 178 PRO A N 1
ATOM 1498 C CA . PRO A 1 178 ? 7.528 1.321 9.552 1.00 92.00 178 PRO A CA 1
ATOM 1499 C C . PRO A 1 178 ? 7.483 -0.169 9.935 1.00 92.00 178 PRO A C 1
ATOM 1501 O O . PRO A 1 178 ? 8.402 -0.924 9.631 1.00 92.00 178 PRO A O 1
ATOM 1504 N N . ALA A 1 179 ? 6.439 -0.626 10.624 1.00 93.19 179 ALA A N 1
ATOM 1505 C CA . ALA A 1 179 ? 6.301 -2.017 11.026 1.00 93.19 179 ALA A CA 1
ATOM 1506 C C . ALA A 1 179 ? 5.550 -2.866 9.992 1.00 93.19 179 ALA A C 1
ATOM 1508 O O . ALA A 1 179 ? 4.634 -2.398 9.305 1.00 93.19 179 ALA A O 1
ATOM 1509 N N . TYR A 1 180 ? 5.869 -4.162 9.964 1.00 92.00 180 TYR A N 1
ATOM 1510 C CA . TYR A 1 180 ? 5.127 -5.130 9.160 1.00 92.00 180 TYR A CA 1
ATOM 1511 C C . TYR A 1 180 ? 3.630 -5.145 9.518 1.00 92.00 180 TYR A C 1
ATOM 1513 O O . TYR A 1 180 ? 3.278 -5.092 10.712 1.00 92.00 180 TYR A O 1
ATOM 1521 N N . PRO A 1 181 ? 2.742 -5.301 8.516 1.00 93.00 181 PRO A N 1
ATOM 1522 C CA . PRO A 1 181 ? 1.320 -5.461 8.761 1.00 93.00 181 PRO A CA 1
ATOM 1523 C C . PRO A 1 181 ? 0.992 -6.691 9.612 1.00 93.00 181 PRO A C 1
ATOM 1525 O O . PRO A 1 181 ? 1.770 -7.641 9.756 1.00 93.00 181 PRO A O 1
ATOM 1528 N N . TYR A 1 182 ? -0.209 -6.710 10.185 1.00 92.06 182 TYR A N 1
ATOM 1529 C CA . TYR A 1 182 ? -0.637 -7.817 11.033 1.00 92.06 182 TYR A CA 1
ATOM 1530 C C . TYR A 1 182 ? -0.646 -9.149 10.278 1.00 92.06 182 TYR A C 1
ATOM 1532 O O . TYR A 1 182 ? -1.315 -9.296 9.261 1.00 92.06 182 TYR A O 1
ATOM 1540 N N . GLY A 1 183 ? 0.020 -10.161 10.838 1.00 86.75 183 GLY A N 1
ATOM 1541 C CA . GLY A 1 183 ? 0.028 -11.507 10.261 1.00 86.75 183 GLY A CA 1
ATOM 1542 C C . GLY A 1 183 ? 0.874 -11.642 8.995 1.00 86.75 183 GLY A C 1
ATOM 1543 O O . GLY A 1 183 ? 0.648 -12.582 8.250 1.00 86.75 183 GLY A O 1
ATOM 1544 N N . TRP A 1 184 ? 1.827 -10.733 8.760 1.00 87.38 184 TRP A N 1
ATOM 1545 C CA . TRP A 1 184 ? 2.751 -10.807 7.621 1.00 87.38 184 TRP A CA 1
ATOM 1546 C C . TRP A 1 184 ? 3.587 -12.097 7.587 1.00 87.38 184 TRP A C 1
ATOM 1548 O O . TRP A 1 184 ? 3.806 -12.672 6.529 1.00 87.38 184 TRP A O 1
ATOM 1558 N N . PHE A 1 185 ? 4.010 -12.580 8.758 1.00 81.12 185 PHE A N 1
ATOM 1559 C CA . PHE A 1 185 ? 4.817 -13.799 8.914 1.00 81.12 185 PHE A CA 1
ATOM 1560 C C . PHE A 1 185 ? 3.996 -15.049 9.274 1.00 81.12 185 PHE A C 1
ATOM 1562 O O . PHE A 1 185 ? 4.563 -16.022 9.767 1.00 81.12 185 PHE A O 1
ATOM 1569 N N . LYS A 1 186 ? 2.664 -14.997 9.147 1.00 68.00 186 LYS A N 1
ATOM 1570 C CA . LYS A 1 186 ? 1.750 -16.066 9.571 1.00 68.00 186 LYS A CA 1
ATOM 1571 C C . LYS A 1 186 ? 0.990 -16.673 8.409 1.00 68.00 186 LYS A C 1
ATOM 1573 O O . LYS A 1 186 ? 0.567 -15.889 7.531 1.00 68.00 186 LYS A O 1
#

Radius of gyration: 21.48 Å; chains: 1; bounding box: 53×30×52 Å

pLDDT: mean 80.99, std 17.65, range [36.94, 98.62]

Foldseek 3Di:
DDDDDDDDDDDPDPPLCVVCVPPPVSCCVVPPPVPDDDPDDDDDDPDPPVVPVVVVVLVVLLVLVLVVLVVDDPVLLVVLLVLLQDADFDQPAADPVVRHRDDQNVVSCVSVVDDSSVQQSVQKDKDQAAPVVCVVVCVQWDFRDDDPNWTWIDHSLFKIWTADNVRSIMMMGGSNPRHDGHPPVD

Secondary structure (DSSP, 8-state):
-PPPPP-----S-HHHHHHHTT-HHHHHHHH--SS---------------HHHHHHHHHHHHHHHHHHHHHS-HHHHHHHHHHHHHSPBPP--B-TTT-PBP-GGGGTTHHHHS-HHHHHHHTEEEEE--HHHHGGGSTTEEEEEEETTEEEEEETTTEEEEE-TTT-EEEEEETTTTBPPTTTT-